Protein AF-0000000065899039 (afdb_homodimer)

Organism: Nitratidesulfovibrio vulgaris (strain DSM 19637 / Miyazaki F) (NCBI:txid883)

Radius of gyration: 17.2 Å; Cα contacts (8 Å, |Δi|>4): 616; chains: 2; bounding box: 34×53×40 Å

pLDDT: mean 97.44, std 2.8, range [81.19, 98.94]

InterPro domains:
  IPR011576 Pyridoxamine 5'-phosphate oxidase, N-terminal [PF01243] (7-108)
  IPR012349 FMN-binding split barrel [G3DSA:2.30.110.10] (1-122)

Structure (mmCIF, N/CA/C/O backbone):
data_AF-0000000065899039-model_v1
#
loop_
_entity.id
_entity.type
_entity.pdbx_description
1 polymer 'FMN-binding protein'
#
loop_
_atom_site.group_PDB
_atom_site.id
_atom_site.type_symbol
_atom_site.label_atom_id
_atom_site.label_alt_id
_atom_site.label_comp_id
_atom_site.label_asym_id
_atom_site.label_entity_id
_atom_site.label_seq_id
_atom_site.pdbx_PDB_ins_code
_atom_site.Cartn_x
_atom_site.Cartn_y
_atom_site.Cartn_z
_atom_site.occupancy
_atom_site.B_iso_or_equiv
_atom_site.auth_seq_id
_atom_site.auth_comp_id
_atom_site.auth_asym_id
_atom_site.auth_atom_id
_atom_site.pdbx_PDB_model_num
ATOM 1 N N . MET A 1 1 ? 0.481 -8.109 -20.672 1 88.38 1 MET A N 1
ATOM 2 C CA . MET A 1 1 ? 1.851 -8.312 -20.203 1 88.38 1 MET A CA 1
ATOM 3 C C . MET A 1 1 ? 2.316 -7.141 -19.344 1 88.38 1 MET A C 1
ATOM 5 O O . MET A 1 1 ? 2.031 -5.984 -19.672 1 88.38 1 MET A O 1
ATOM 9 N N . LEU A 1 2 ? 2.949 -7.414 -18.156 1 97.19 2 LEU A N 1
ATOM 10 C CA . LEU A 1 2 ? 3.459 -6.371 -17.281 1 97.19 2 LEU A CA 1
ATOM 11 C C . LEU A 1 2 ? 4.648 -5.656 -17.906 1 97.19 2 LEU A C 1
ATOM 13 O O . LEU A 1 2 ? 5.496 -6.289 -18.547 1 97.19 2 LEU A O 1
ATOM 17 N N . PRO A 1 3 ? 4.707 -4.352 -17.812 1 96 3 PRO A N 1
ATOM 18 C CA . PRO A 1 3 ? 5.762 -3.582 -18.484 1 96 3 PRO A CA 1
ATOM 19 C C . PRO A 1 3 ? 7.137 -3.803 -17.859 1 96 3 PRO A C 1
ATOM 21 O O . PRO A 1 3 ? 7.234 -4.23 -16.703 1 96 3 PRO A O 1
ATOM 24 N N . GLY A 1 4 ? 8.148 -3.523 -18.672 1 96.56 4 GLY A N 1
ATOM 25 C CA . GLY A 1 4 ? 9.516 -3.658 -18.203 1 96.56 4 GLY A CA 1
ATOM 26 C C . GLY A 1 4 ? 9.797 -2.873 -16.938 1 96.56 4 GLY A C 1
ATOM 27 O O . GLY A 1 4 ? 10.539 -3.336 -16.062 1 96.56 4 GLY A O 1
ATOM 28 N N . THR A 1 5 ? 9.25 -1.665 -16.875 1 97.19 5 THR A N 1
ATOM 29 C CA . THR A 1 5 ? 9.453 -0.807 -15.703 1 97.19 5 THR A CA 1
ATOM 30 C C . THR A 1 5 ? 8.938 -1.478 -14.438 1 97.19 5 THR A C 1
ATOM 32 O O . THR A 1 5 ? 9.508 -1.306 -13.359 1 97.19 5 THR A O 1
ATOM 35 N N . PHE A 1 6 ? 7.871 -2.295 -14.625 1 98.19 6 PHE A N 1
ATOM 36 C CA . PHE A 1 6 ? 7.355 -3.059 -13.5 1 98.19 6 PHE A CA 1
ATOM 37 C C . PHE A 1 6 ? 8.422 -4.004 -12.953 1 98.19 6 PHE A C 1
ATOM 39 O O . PHE A 1 6 ? 8.648 -4.055 -11.742 1 98.19 6 PHE A O 1
ATOM 46 N N . PHE A 1 7 ? 9.055 -4.656 -13.773 1 98.06 7 PHE A N 1
ATOM 47 C CA . PHE A 1 7 ? 10.078 -5.621 -13.375 1 98.06 7 PHE A CA 1
ATOM 48 C C . PHE A 1 7 ? 11.297 -4.91 -12.805 1 98.06 7 PHE A C 1
ATOM 50 O O . PHE A 1 7 ? 11.953 -5.43 -11.898 1 98.06 7 PHE A O 1
ATOM 57 N N . GLU A 1 8 ? 11.594 -3.721 -13.305 1 98 8 GLU A N 1
ATOM 58 C CA . GLU A 1 8 ? 12.664 -2.924 -12.719 1 98 8 GLU A CA 1
ATOM 59 C C . GLU A 1 8 ? 12.352 -2.572 -11.266 1 98 8 GLU A C 1
ATOM 61 O O . GLU A 1 8 ? 13.242 -2.586 -10.414 1 98 8 GLU A O 1
ATOM 66 N N . VAL A 1 9 ? 11.086 -2.268 -11.023 1 98.31 9 VAL A N 1
ATOM 67 C CA . VAL A 1 9 ? 10.648 -1.963 -9.664 1 98.31 9 VAL A CA 1
ATOM 68 C C . VAL A 1 9 ? 10.859 -3.184 -8.766 1 98.31 9 VAL A C 1
ATOM 70 O O . VAL A 1 9 ? 11.359 -3.061 -7.648 1 98.31 9 VAL A O 1
ATOM 73 N N . LEU A 1 10 ? 10.609 -4.387 -9.258 1 98.06 10 LEU A N 1
ATOM 74 C CA . LEU A 1 10 ? 10.688 -5.617 -8.484 1 98.06 10 LEU A CA 1
ATOM 75 C C . LEU A 1 10 ? 12.125 -5.914 -8.078 1 98.06 10 LEU A C 1
ATOM 77 O O . LEU A 1 10 ? 12.367 -6.621 -7.094 1 98.06 10 LEU A O 1
ATOM 81 N N . LYS A 1 11 ? 13.047 -5.359 -8.766 1 97.88 11 LYS A N 1
ATOM 82 C CA . LYS A 1 11 ? 14.453 -5.613 -8.477 1 97.88 11 LYS A CA 1
ATOM 83 C C . LYS A 1 11 ? 14.914 -4.828 -7.254 1 97.88 11 LYS A C 1
ATOM 85 O O . LYS A 1 11 ? 16.016 -5.047 -6.746 1 97.88 11 LYS A O 1
ATOM 90 N N . ASN A 1 12 ? 14.117 -3.928 -6.82 1 98.12 12 ASN A N 1
ATOM 91 C CA . ASN A 1 12 ? 14.391 -3.109 -5.645 1 98.12 12 ASN A CA 1
ATOM 92 C C . ASN A 1 12 ? 13.406 -3.4 -4.516 1 98.12 12 ASN A C 1
ATOM 94 O O . ASN A 1 12 ? 12.188 -3.324 -4.711 1 98.12 12 ASN A O 1
ATOM 98 N N . GLU A 1 13 ? 13.977 -3.658 -3.35 1 97.62 13 GLU A N 1
ATOM 99 C CA . GLU A 1 13 ? 13.094 -4.004 -2.24 1 97.62 13 GLU A CA 1
ATOM 100 C C . GLU A 1 13 ? 12.172 -2.842 -1.883 1 97.62 13 GLU A C 1
ATOM 102 O O . GLU A 1 13 ? 12.57 -1.678 -1.968 1 97.62 13 GLU A O 1
ATOM 107 N N . GLY A 1 14 ? 10.945 -3.15 -1.539 1 97.38 14 GLY A N 1
ATOM 108 C CA . GLY A 1 14 ? 9.922 -2.182 -1.179 1 97.38 14 GLY A CA 1
ATOM 109 C C . GLY A 1 14 ? 8.656 -2.82 -0.639 1 97.38 14 GLY A C 1
ATOM 110 O O . GLY A 1 14 ? 8.531 -4.047 -0.631 1 97.38 14 GLY A O 1
ATOM 111 N N . VAL A 1 15 ? 7.805 -1.979 -0.209 1 98.44 15 VAL A N 1
ATOM 112 C CA . VAL A 1 15 ? 6.535 -2.434 0.355 1 98.44 15 VAL A CA 1
ATOM 113 C C . VAL A 1 15 ? 5.508 -2.602 -0.758 1 98.44 15 VAL A C 1
ATOM 115 O O . VAL A 1 15 ? 5.406 -1.759 -1.653 1 98.44 15 VAL A O 1
ATOM 118 N N . VAL A 1 16 ? 4.797 -3.705 -0.75 1 98.81 16 VAL A N 1
ATOM 119 C CA . VAL A 1 16 ? 3.633 -3.963 -1.59 1 98.81 16 VAL A CA 1
ATOM 120 C C . VAL A 1 16 ? 2.359 -3.865 -0.751 1 98.81 16 VAL A C 1
ATOM 122 O O . VAL A 1 16 ? 2.297 -4.402 0.357 1 98.81 16 VAL A O 1
ATOM 125 N N . ALA A 1 17 ? 1.393 -3.146 -1.205 1 98.88 17 ALA A N 1
ATOM 126 C CA . ALA A 1 17 ? 0.092 -3.094 -0.543 1 98.88 17 ALA A CA 1
ATOM 127 C C . ALA A 1 17 ? -0.976 -3.797 -1.377 1 98.88 17 ALA A C 1
ATOM 129 O O . ALA A 1 17 ? -1.023 -3.637 -2.6 1 98.88 17 ALA A O 1
ATOM 130 N N . ILE A 1 18 ? -1.816 -4.574 -0.756 1 98.94 18 ILE A N 1
ATOM 131 C CA . ILE A 1 18 ? -2.914 -5.301 -1.389 1 98.94 18 ILE A CA 1
ATOM 132 C C . ILE A 1 18 ? -4.234 -4.93 -0.715 1 98.94 18 ILE A C 1
ATOM 134 O O . ILE A 1 18 ? -4.379 -5.078 0.501 1 98.94 18 ILE A O 1
ATOM 138 N N . ALA A 1 19 ? -5.152 -4.441 -1.488 1 98.94 19 ALA A N 1
ATOM 139 C CA . ALA A 1 19 ? -6.445 -4.023 -0.959 1 98.94 19 ALA A CA 1
ATOM 140 C C . ALA A 1 19 ? -7.566 -4.922 -1.476 1 98.94 19 ALA A C 1
ATOM 142 O O . ALA A 1 19 ? -7.633 -5.219 -2.672 1 98.94 19 ALA A O 1
ATOM 143 N N . THR A 1 20 ? -8.383 -5.359 -0.602 1 98.88 20 THR A N 1
ATOM 144 C CA . THR A 1 20 ? -9.602 -6.102 -0.909 1 98.88 20 THR A CA 1
ATOM 145 C C . THR A 1 20 ? -10.812 -5.43 -0.272 1 98.88 20 THR A C 1
ATOM 147 O O . THR A 1 20 ? -10.672 -4.555 0.583 1 98.88 20 THR A O 1
ATOM 150 N N . GLN A 1 21 ? -11.969 -5.816 -0.788 1 98.69 21 GLN A N 1
ATOM 151 C CA . GLN A 1 21 ? -13.211 -5.281 -0.229 1 98.69 21 GLN A CA 1
ATOM 152 C C . GLN A 1 21 ? -13.727 -6.164 0.903 1 98.69 21 GLN A C 1
ATOM 154 O O . GLN A 1 21 ? -14.047 -7.336 0.689 1 98.69 21 GLN A O 1
ATOM 159 N N . GLY A 1 22 ? -13.719 -5.613 2.131 1 97.06 22 GLY A N 1
ATOM 160 C CA . GLY A 1 22 ? -14.352 -6.301 3.246 1 97.06 22 GLY A CA 1
ATOM 161 C C . GLY A 1 22 ? -15.82 -5.961 3.408 1 97.06 22 GLY A C 1
ATOM 162 O O . GLY A 1 22 ? -16.359 -5.133 2.666 1 97.06 22 GLY A O 1
ATOM 163 N N . GLU A 1 23 ? -16.438 -6.543 4.383 1 95.12 23 GLU A N 1
ATOM 164 C CA . GLU A 1 23 ? -17.844 -6.301 4.668 1 95.12 23 GLU A CA 1
ATOM 165 C C . GLU A 1 23 ? -18.078 -4.848 5.074 1 95.12 23 GLU A C 1
ATOM 167 O O . GLU A 1 23 ? -19.109 -4.262 4.719 1 95.12 23 GLU A O 1
ATOM 172 N N . ASP A 1 24 ? -17.156 -4.285 5.777 1 93.88 24 ASP A N 1
ATOM 173 C CA . ASP A 1 24 ? -17.328 -2.951 6.34 1 93.88 24 ASP A CA 1
ATOM 174 C C . ASP A 1 24 ? -16.422 -1.935 5.648 1 93.88 24 ASP A C 1
ATOM 176 O O . ASP A 1 24 ? -16.188 -0.847 6.18 1 93.88 24 ASP A O 1
ATOM 180 N N . GLY A 1 25 ? -15.852 -2.297 4.508 1 97.12 25 GLY A N 1
ATOM 181 C CA . GLY A 1 25 ? -14.961 -1.396 3.801 1 97.12 25 GLY A CA 1
ATOM 182 C C . GLY A 1 25 ? -13.664 -2.062 3.359 1 97.12 25 GLY A C 1
ATOM 183 O O . GLY A 1 25 ? -13.547 -3.289 3.408 1 97.12 25 GLY A O 1
ATOM 184 N N . PRO A 1 26 ? -12.773 -1.261 2.926 1 98.69 26 PRO A N 1
ATOM 185 C CA . PRO A 1 26 ? -11.523 -1.819 2.41 1 98.69 26 PRO A CA 1
ATOM 186 C C . PRO A 1 26 ? -10.711 -2.533 3.486 1 98.69 26 PRO A C 1
ATOM 188 O O . PRO A 1 26 ? -10.789 -2.178 4.664 1 98.69 26 PRO A O 1
ATOM 191 N N . HIS A 1 27 ? -10.039 -3.564 3.143 1 98.69 27 HIS A N 1
ATOM 192 C CA . HIS A 1 27 ? -9.008 -4.254 3.916 1 98.69 27 HIS A CA 1
ATOM 193 C C . HIS A 1 27 ? -7.648 -4.148 3.24 1 98.69 27 HIS A C 1
ATOM 195 O O . HIS A 1 27 ? -7.539 -4.305 2.021 1 98.69 27 HIS A O 1
ATOM 201 N N . LEU A 1 28 ? -6.617 -3.82 3.98 1 98.69 28 LEU A N 1
ATOM 202 C CA . LEU A 1 28 ? -5.297 -3.537 3.43 1 98.69 28 LEU A CA 1
ATOM 203 C C . LEU A 1 28 ? -4.227 -4.367 4.133 1 98.69 28 LEU A C 1
ATOM 205 O O . LEU A 1 28 ? -4.16 -4.391 5.363 1 98.69 28 LEU A O 1
ATOM 209 N N . VAL A 1 29 ? -3.393 -5.109 3.381 1 98.5 29 VAL A N 1
ATOM 210 C CA . VAL A 1 29 ? -2.264 -5.871 3.904 1 98.5 29 VAL A CA 1
ATOM 211 C C . VAL A 1 29 ? -1.011 -5.566 3.086 1 98.5 29 VAL A C 1
ATOM 213 O O . VAL A 1 29 ? -1.095 -4.965 2.012 1 98.5 29 VAL A O 1
ATOM 216 N N . ASN A 1 30 ? 0.116 -5.996 3.65 1 98.38 30 ASN A N 1
ATOM 217 C CA . ASN A 1 30 ? 1.373 -5.727 2.961 1 98.38 30 ASN A CA 1
ATOM 218 C C . ASN A 1 30 ? 2.182 -7.004 2.748 1 98.38 30 ASN A C 1
ATOM 220 O O . ASN A 1 30 ? 1.913 -8.031 3.383 1 98.38 30 ASN A O 1
ATOM 224 N N . THR A 1 31 ? 2.975 -6.945 1.84 1 98 31 THR A N 1
ATOM 225 C CA . THR A 1 31 ? 4.074 -7.875 1.607 1 98 31 THR A CA 1
ATOM 226 C C . THR A 1 31 ? 5.273 -7.152 0.999 1 98 31 THR A C 1
ATOM 228 O O . THR A 1 31 ? 5.445 -5.949 1.196 1 98 31 THR A O 1
ATOM 231 N N . TRP A 1 32 ? 6.184 -7.84 0.41 1 97.88 32 TRP A N 1
ATOM 232 C CA . TRP A 1 32 ? 7.426 -7.258 -0.085 1 97.88 32 TRP A CA 1
ATOM 233 C C . TRP A 1 32 ? 7.582 -7.496 -1.583 1 97.88 32 TRP A C 1
ATOM 235 O O . TRP A 1 32 ? 7.207 -8.555 -2.09 1 97.88 32 TRP A O 1
ATOM 245 N N . ASN A 1 33 ? 8.281 -6.539 -2.221 1 98.62 33 ASN A N 1
ATOM 246 C CA . ASN A 1 33 ? 8.602 -6.707 -3.633 1 98.62 33 ASN A CA 1
ATOM 247 C C . ASN A 1 33 ? 9.312 -8.031 -3.891 1 98.62 33 ASN A C 1
ATOM 249 O O . ASN A 1 33 ? 8.984 -8.75 -4.84 1 98.62 33 ASN A O 1
ATOM 253 N N . SER A 1 34 ? 10.25 -8.375 -3.014 1 97.56 34 SER A N 1
ATOM 254 C CA . SER A 1 34 ? 11.109 -9.531 -3.232 1 97.56 34 SER A CA 1
ATOM 255 C C . SER A 1 34 ? 10.344 -10.836 -3.068 1 97.56 34 SER A C 1
ATOM 257 O O . SER A 1 34 ? 10.836 -11.906 -3.436 1 97.56 34 SER A O 1
ATOM 259 N N . TYR A 1 35 ? 9.133 -10.766 -2.506 1 98.31 35 TYR A N 1
ATOM 260 C CA . TYR A 1 35 ? 8.344 -11.977 -2.32 1 98.31 35 TYR A CA 1
ATOM 261 C C . TYR A 1 35 ? 7.527 -12.289 -3.568 1 98.31 35 TYR A C 1
ATOM 263 O O . TYR A 1 35 ? 7.02 -13.406 -3.723 1 98.31 35 TYR A O 1
ATOM 271 N N . LEU A 1 36 ? 7.375 -11.336 -4.473 1 98.69 36 LEU A N 1
ATOM 272 C CA . LEU A 1 36 ? 6.504 -11.516 -5.625 1 98.69 36 LEU A CA 1
ATOM 273 C C . LEU A 1 36 ? 7.18 -12.383 -6.684 1 98.69 36 LEU A C 1
ATOM 275 O O . LEU A 1 36 ? 8.375 -12.227 -6.949 1 98.69 36 LEU A O 1
ATOM 279 N N . LYS A 1 37 ? 6.371 -13.25 -7.266 1 98.44 37 LYS A N 1
ATOM 280 C CA . LYS A 1 37 ? 6.758 -14.008 -8.453 1 98.44 37 LYS A CA 1
ATOM 281 C C . LYS A 1 37 ? 5.75 -13.805 -9.586 1 98.44 37 LYS A C 1
ATOM 283 O O . LYS A 1 37 ? 4.543 -13.922 -9.367 1 98.44 37 LYS A O 1
ATOM 288 N N . VAL A 1 38 ? 6.281 -13.484 -10.758 1 98.38 38 VAL A N 1
ATOM 289 C CA . VAL A 1 38 ? 5.395 -13.328 -11.898 1 98.38 38 VAL A CA 1
ATOM 290 C C . VAL A 1 38 ? 5.426 -14.586 -12.758 1 98.38 38 VAL A C 1
ATOM 292 O O . VAL A 1 38 ? 6.5 -15.055 -13.156 1 98.38 38 VAL A O 1
ATOM 295 N N . LEU A 1 39 ? 4.203 -15.102 -12.969 1 97.5 39 LEU A N 1
ATOM 296 C CA . LEU A 1 39 ? 4.043 -16.281 -13.812 1 97.5 39 LEU A CA 1
ATOM 297 C C . LEU A 1 39 ? 3.314 -15.93 -15.109 1 97.5 39 LEU A C 1
ATOM 299 O O . LEU A 1 39 ? 2.367 -15.141 -15.094 1 97.5 39 LEU A O 1
ATOM 303 N N . ASP A 1 40 ? 3.723 -16.453 -16.25 1 94.25 40 ASP A N 1
ATOM 304 C CA . ASP A 1 40 ? 3.051 -16.391 -17.547 1 94.25 40 ASP A CA 1
ATOM 305 C C . ASP A 1 40 ? 2.875 -14.938 -18 1 94.25 40 ASP A C 1
ATOM 307 O O . ASP A 1 40 ? 1.943 -14.625 -18.734 1 94.25 40 ASP A O 1
ATOM 311 N N . GLY A 1 41 ? 3.496 -14.031 -17.375 1 92.31 41 GLY A N 1
ATOM 312 C CA . GLY A 1 41 ? 3.537 -12.648 -17.828 1 92.31 41 GLY A CA 1
ATOM 313 C C . GLY A 1 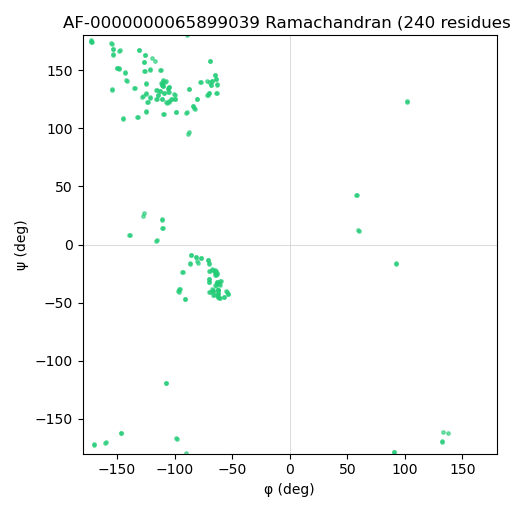41 ? 2.428 -11.797 -17.234 1 92.31 41 GLY A C 1
ATOM 314 O O . GLY A 1 41 ? 2.496 -10.562 -17.266 1 92.31 41 GLY A O 1
ATOM 315 N N . ASN A 1 42 ? 1.34 -12.492 -16.641 1 95.69 42 ASN A N 1
ATOM 316 C CA . ASN A 1 42 ? 0.248 -11.648 -16.156 1 95.69 42 ASN A CA 1
ATOM 317 C C . ASN A 1 42 ? -0.292 -12.141 -14.82 1 95.69 42 ASN A C 1
ATOM 319 O O . ASN A 1 42 ? -1.346 -11.695 -14.367 1 95.69 42 ASN A O 1
ATOM 323 N N . ARG A 1 43 ? 0.34 -13.102 -14.203 1 98.62 43 ARG A N 1
ATOM 324 C CA . ARG A 1 43 ? -0.075 -13.562 -12.875 1 98.62 43 ARG A CA 1
ATOM 325 C C . ARG A 1 43 ? 1.001 -13.273 -11.836 1 98.62 43 ARG A C 1
ATOM 327 O O . ARG A 1 43 ? 2.164 -13.641 -12.023 1 98.62 43 ARG A O 1
ATOM 334 N N . ILE A 1 44 ? 0.604 -12.594 -10.82 1 98.94 44 ILE A N 1
ATOM 335 C CA . ILE A 1 44 ? 1.51 -12.312 -9.711 1 98.94 44 ILE A CA 1
ATOM 336 C C . ILE A 1 44 ? 1.192 -13.234 -8.539 1 98.94 44 ILE A C 1
ATOM 338 O O . ILE A 1 44 ? 0.047 -13.305 -8.086 1 98.94 44 ILE A O 1
ATOM 342 N N . VAL A 1 45 ? 2.182 -13.945 -8.07 1 98.94 45 VAL A N 1
ATOM 343 C CA . VAL A 1 45 ? 2.012 -14.906 -6.98 1 98.94 45 VAL A CA 1
ATOM 344 C C . VAL A 1 45 ? 2.684 -14.383 -5.715 1 98.94 45 VAL A C 1
ATOM 346 O O . VAL A 1 45 ? 3.83 -13.93 -5.758 1 98.94 45 VAL A O 1
ATOM 349 N N . VAL A 1 46 ? 1.991 -14.398 -4.609 1 98.88 46 VAL A N 1
ATOM 350 C CA . VAL A 1 46 ? 2.443 -13.906 -3.312 1 98.88 46 VAL A CA 1
ATOM 351 C C . VAL A 1 46 ? 2.395 -15.031 -2.287 1 98.88 46 VAL A C 1
ATOM 353 O O . VAL A 1 46 ? 1.356 -15.672 -2.105 1 98.88 46 VAL A O 1
ATOM 356 N N . PRO A 1 47 ? 3.512 -15.305 -1.575 1 98.88 47 PRO A N 1
ATOM 357 C CA . PRO A 1 47 ? 3.414 -16.266 -0.48 1 98.88 47 PRO A CA 1
ATOM 358 C C . PRO A 1 47 ? 2.561 -15.766 0.68 1 98.88 47 PRO A C 1
ATOM 360 O O . PRO A 1 47 ? 2.604 -14.578 1.012 1 98.88 47 PRO A O 1
ATOM 363 N N . VAL A 1 48 ? 1.783 -16.719 1.219 1 98.5 48 VAL A N 1
ATOM 364 C CA . VAL A 1 48 ? 0.821 -16.328 2.244 1 98.5 48 VAL A CA 1
ATOM 365 C C . VAL A 1 48 ? 1.049 -17.156 3.506 1 98.5 48 VAL A C 1
ATOM 367 O O . VAL A 1 48 ? 0.931 -18.391 3.479 1 98.5 48 VAL A O 1
ATOM 370 N N . GLY A 1 49 ? 1.462 -16.562 4.613 1 96.5 49 GLY A N 1
ATOM 371 C CA . GLY A 1 49 ? 1.443 -17.172 5.93 1 96.5 49 GLY A CA 1
ATOM 372 C C . GLY A 1 49 ? 0.16 -16.906 6.695 1 96.5 49 GLY A C 1
ATOM 373 O O . GLY A 1 49 ? -0.454 -17.828 7.227 1 96.5 49 GLY A O 1
ATOM 374 N N . GLY A 1 50 ? -0.34 -15.766 6.777 1 96.19 50 GLY A N 1
ATOM 375 C CA . GLY A 1 50 ? -1.568 -15.273 7.379 1 96.19 50 GLY A CA 1
ATOM 376 C C . GLY A 1 50 ? -2.619 -14.883 6.355 1 96.19 50 GLY A C 1
ATOM 377 O O . GLY A 1 50 ? -2.994 -15.695 5.508 1 96.19 50 GLY A O 1
ATOM 378 N N . MET A 1 51 ? -3.104 -13.609 6.254 1 98.25 51 MET A N 1
ATOM 379 C CA . MET A 1 51 ? -4.031 -13.008 5.297 1 98.25 51 MET A CA 1
ATOM 380 C C . MET A 1 51 ? -5.363 -13.75 5.297 1 98.25 51 MET A C 1
ATOM 382 O O . MET A 1 51 ? -5.918 -14.031 4.234 1 98.25 51 MET A O 1
ATOM 386 N N . HIS A 1 52 ? -5.84 -14.078 6.473 1 98.44 52 HIS A N 1
ATOM 387 C CA . HIS A 1 52 ? -7.102 -14.805 6.586 1 98.44 52 HIS A CA 1
ATOM 388 C C . HIS A 1 52 ? -8.281 -13.914 6.207 1 98.44 52 HIS A C 1
ATOM 390 O O . HIS A 1 52 ? -9.211 -14.359 5.535 1 98.44 52 HIS A O 1
ATOM 396 N N . LYS A 1 53 ? -8.266 -12.664 6.633 1 98.38 53 LYS A N 1
ATOM 397 C CA . LYS A 1 53 ? -9.328 -11.734 6.254 1 98.38 53 LYS A CA 1
ATOM 398 C C . LYS A 1 53 ? -9.297 -11.445 4.754 1 98.38 53 LYS A C 1
ATOM 400 O O . LYS A 1 53 ? -10.344 -11.352 4.113 1 98.38 53 LYS A O 1
ATOM 405 N N . THR A 1 54 ? -8.086 -11.305 4.199 1 98.75 54 THR A N 1
ATOM 406 C CA . THR A 1 54 ? -7.949 -11.148 2.756 1 98.75 54 THR A CA 1
ATOM 407 C C . THR A 1 54 ? -8.578 -12.328 2.021 1 98.75 54 THR A C 1
ATOM 409 O O . THR A 1 54 ? -9.312 -12.141 1.053 1 98.75 54 THR A O 1
ATOM 412 N N . GLU A 1 55 ? -8.289 -13.484 2.518 1 98.81 55 GLU A N 1
ATOM 413 C CA . GLU A 1 55 ? -8.805 -14.703 1.904 1 98.81 55 GLU A CA 1
ATOM 414 C C . GLU A 1 55 ? -10.328 -14.758 1.974 1 98.81 55 GLU A C 1
ATOM 416 O O . GLU A 1 55 ? -10.984 -15.094 0.988 1 98.81 55 GLU A O 1
ATOM 421 N N . ALA A 1 56 ? -10.906 -14.406 3.096 1 98.62 56 ALA A N 1
ATOM 422 C CA . ALA A 1 56 ? -12.352 -14.359 3.25 1 98.62 56 ALA A CA 1
ATOM 423 C C . ALA A 1 56 ? -12.977 -13.336 2.305 1 98.62 56 ALA A C 1
ATOM 425 O O . ALA A 1 56 ? -14.023 -13.578 1.712 1 98.62 56 ALA A O 1
ATOM 426 N N . ASN A 1 57 ? -12.344 -12.172 2.17 1 98.81 57 ASN A N 1
ATOM 427 C CA . ASN A 1 57 ? -12.836 -11.133 1.275 1 98.81 57 ASN A CA 1
ATOM 428 C C . ASN A 1 57 ? -12.844 -11.602 -0.178 1 98.81 57 ASN A C 1
ATOM 430 O O . ASN A 1 57 ? -13.812 -11.367 -0.906 1 98.81 57 ASN A O 1
ATOM 434 N N . VAL A 1 58 ? -11.711 -12.25 -0.567 1 98.75 58 VAL A N 1
ATOM 435 C CA . VAL A 1 58 ? -11.531 -12.703 -1.94 1 98.75 58 VAL A CA 1
ATOM 436 C C . VAL A 1 58 ? -12.586 -13.75 -2.279 1 98.75 58 VAL A C 1
ATOM 438 O O . VAL A 1 58 ? -13.078 -13.805 -3.41 1 98.75 58 VAL A O 1
ATOM 441 N N . ALA A 1 59 ? -12.984 -14.547 -1.293 1 98.38 59 ALA A N 1
ATOM 442 C CA . ALA A 1 59 ? -14.023 -15.555 -1.506 1 98.38 59 ALA A CA 1
ATOM 443 C C . ALA A 1 59 ? -15.359 -14.898 -1.858 1 98.38 59 ALA A C 1
ATOM 445 O O . ALA A 1 59 ? -16.156 -15.477 -2.594 1 98.38 59 ALA A O 1
ATOM 446 N N . ARG A 1 60 ? -15.555 -13.695 -1.425 1 98.06 60 ARG A N 1
ATOM 447 C CA . ARG A 1 60 ? -16.812 -12.984 -1.664 1 98.06 60 ARG A CA 1
ATOM 448 C C . ARG A 1 60 ? -16.688 -12.078 -2.887 1 98.06 60 ARG A C 1
ATOM 450 O O . ARG A 1 60 ? -17.656 -11.906 -3.633 1 98.06 60 ARG A O 1
ATOM 457 N N . ASP A 1 61 ? -15.594 -11.461 -3.082 1 98.25 61 ASP A N 1
ATOM 458 C CA . ASP A 1 61 ? -15.266 -10.5 -4.137 1 98.25 61 ASP A CA 1
ATOM 459 C C . ASP A 1 61 ? -13.805 -10.641 -4.566 1 98.25 61 ASP A C 1
ATOM 461 O O . ASP A 1 61 ? -12.898 -10.211 -3.848 1 98.25 61 ASP A O 1
ATOM 465 N N . GLU A 1 62 ? -13.547 -11.148 -5.703 1 98.75 62 GLU A N 1
ATOM 466 C CA . GLU A 1 62 ? -12.195 -11.516 -6.109 1 98.75 62 GLU A CA 1
ATOM 467 C C . GLU A 1 62 ? -11.414 -10.297 -6.602 1 98.75 62 GLU A C 1
ATOM 469 O O . GLU A 1 62 ? -10.219 -10.398 -6.902 1 98.75 62 GLU A O 1
ATOM 474 N N . ARG A 1 63 ? -12.094 -9.18 -6.801 1 98.75 63 ARG A N 1
ATOM 475 C CA . ARG A 1 63 ? -11.398 -7.98 -7.254 1 98.75 63 ARG A CA 1
ATOM 476 C C . ARG A 1 63 ? -10.375 -7.516 -6.219 1 98.75 63 ARG A C 1
ATOM 478 O O . ARG A 1 63 ? -10.656 -7.512 -5.02 1 98.75 63 ARG A O 1
ATOM 485 N N . VAL A 1 64 ? -9.227 -7.141 -6.691 1 98.88 64 VAL A N 1
ATOM 486 C CA . VAL A 1 64 ? -8.156 -6.719 -5.797 1 98.88 64 VAL A CA 1
ATOM 487 C C . VAL A 1 64 ? -7.383 -5.562 -6.426 1 98.88 64 VAL A C 1
ATOM 489 O O . VAL A 1 64 ? -7.332 -5.434 -7.648 1 98.88 64 VAL A O 1
ATOM 492 N N . LEU A 1 65 ? -6.879 -4.684 -5.598 1 98.94 65 LEU A N 1
ATOM 493 C CA . LEU A 1 65 ? -5.887 -3.684 -5.977 1 98.94 65 LEU A CA 1
ATOM 494 C C . LEU A 1 65 ? -4.535 -3.992 -5.34 1 98.94 65 LEU A C 1
ATOM 496 O O . LEU A 1 65 ? -4.477 -4.449 -4.195 1 98.94 65 LEU A O 1
ATOM 500 N N . MET A 1 66 ? -3.502 -3.801 -6.008 1 98.94 66 MET A N 1
ATOM 501 C CA . MET A 1 66 ? -2.141 -3.916 -5.488 1 98.94 66 MET A CA 1
ATOM 502 C C . MET A 1 66 ? -1.285 -2.738 -5.941 1 98.94 66 MET A C 1
ATOM 504 O O . MET A 1 66 ? -1.36 -2.318 -7.098 1 98.94 66 MET A O 1
ATOM 508 N N . THR A 1 67 ? -0.529 -2.17 -5.043 1 98.88 67 THR A N 1
ATOM 509 C CA . THR A 1 67 ? 0.433 -1.15 -5.445 1 98.88 67 THR A CA 1
ATOM 510 C C . THR A 1 67 ? 1.833 -1.502 -4.949 1 98.88 67 THR A C 1
ATOM 512 O O . THR A 1 67 ? 1.982 -2.182 -3.93 1 98.88 67 THR A O 1
ATOM 515 N N . LEU A 1 68 ? 2.773 -1.114 -5.637 1 98.81 68 LEU A N 1
ATOM 516 C CA . LEU A 1 68 ? 4.195 -1.231 -5.332 1 98.81 68 LEU A CA 1
ATOM 517 C C . LEU A 1 68 ? 4.992 -0.13 -6.023 1 98.81 68 LEU A C 1
ATOM 519 O O . LEU A 1 68 ? 4.508 0.491 -6.973 1 98.81 68 LEU A O 1
ATOM 523 N N . GLY A 1 69 ? 6.207 0.07 -5.562 1 98.25 69 GLY A N 1
ATOM 524 C CA . GLY A 1 69 ? 7.051 1.095 -6.156 1 98.25 69 GLY A CA 1
ATOM 525 C C . GLY A 1 69 ? 8.477 1.072 -5.633 1 98.25 69 GLY A C 1
ATOM 526 O O . GLY A 1 69 ? 8.82 0.23 -4.805 1 98.25 69 GLY A O 1
ATOM 527 N N . SER A 1 70 ? 9.234 1.914 -6.219 1 98 70 SER A N 1
ATOM 528 C CA . SER A 1 70 ? 10.617 2.117 -5.801 1 98 70 SER A CA 1
ATOM 529 C C . SER A 1 70 ? 11.109 3.51 -6.176 1 98 70 SER A C 1
ATOM 531 O O . SER A 1 70 ? 10.945 3.947 -7.312 1 98 70 SER A O 1
ATOM 533 N N . ARG A 1 71 ? 11.734 4.137 -5.23 1 96.56 71 ARG A N 1
ATOM 534 C CA . ARG A 1 71 ? 12.352 5.438 -5.473 1 96.56 71 ARG A CA 1
ATOM 535 C C . ARG A 1 71 ? 13.578 5.301 -6.367 1 96.56 71 ARG A C 1
ATOM 537 O O . ARG A 1 71 ? 14.07 6.289 -6.914 1 96.56 71 ARG A O 1
ATOM 544 N N . LYS A 1 72 ? 14.086 4.117 -6.508 1 97 72 LYS A N 1
ATOM 545 C CA . LYS A 1 72 ? 15.336 3.869 -7.219 1 97 72 LYS A CA 1
ATOM 546 C C . LYS A 1 72 ? 15.086 3.715 -8.719 1 97 72 LYS A C 1
ATOM 548 O O . LYS A 1 72 ? 16.031 3.623 -9.5 1 97 72 LYS A O 1
ATOM 553 N N . VAL A 1 73 ? 13.875 3.654 -9.055 1 97.69 73 VAL A N 1
ATOM 554 C CA . VAL A 1 73 ? 13.523 3.508 -10.469 1 97.69 73 VAL A CA 1
ATOM 555 C C . VAL A 1 73 ? 12.984 4.832 -11.008 1 97.69 73 VAL A C 1
ATOM 557 O O . VAL A 1 73 ? 12.141 5.473 -10.375 1 97.69 73 VAL A O 1
ATOM 560 N N . ALA A 1 74 ? 13.438 5.242 -12.148 1 94.75 74 ALA A N 1
ATOM 561 C CA . ALA A 1 74 ? 13.047 6.523 -12.734 1 94.75 74 ALA A CA 1
ATOM 562 C C . ALA A 1 74 ? 11.555 6.551 -13.047 1 94.75 74 ALA A C 1
ATOM 564 O O . ALA A 1 74 ? 11.008 5.598 -13.609 1 94.75 74 ALA A O 1
ATOM 565 N N . GLY A 1 75 ? 10.953 7.629 -12.578 1 92.19 75 GLY A N 1
ATOM 566 C CA . GLY A 1 75 ? 9.57 7.875 -12.93 1 92.19 75 GLY A CA 1
ATOM 567 C C . GLY A 1 75 ? 9.406 8.859 -14.07 1 92.19 75 GLY A C 1
ATOM 568 O O . GLY A 1 75 ? 10.359 9.133 -14.805 1 92.19 75 GLY A O 1
ATOM 569 N N . ARG A 1 76 ? 8.164 9.312 -14.227 1 85.31 76 ARG A N 1
ATOM 570 C CA . ARG A 1 76 ? 7.852 10.234 -15.312 1 85.31 76 ARG A CA 1
ATOM 571 C C . ARG A 1 76 ? 8.469 11.609 -15.055 1 85.31 76 ARG A C 1
ATOM 573 O O . ARG A 1 76 ? 8.859 12.297 -16 1 85.31 76 ARG A O 1
ATOM 580 N N . ASN A 1 77 ? 8.625 12 -13.82 1 84.12 77 ASN A N 1
ATOM 581 C CA . ASN A 1 77 ? 9.062 13.344 -13.469 1 84.12 77 ASN A CA 1
ATOM 582 C C . ASN A 1 77 ? 10.273 13.312 -12.539 1 84.12 77 ASN A C 1
ATOM 584 O O . ASN A 1 77 ? 10.461 14.227 -11.734 1 84.12 77 ASN A O 1
ATOM 588 N N . GLY A 1 78 ? 11.062 12.305 -12.578 1 88.81 78 GLY A N 1
ATOM 589 C CA . GLY A 1 78 ? 12.203 12.156 -11.688 1 88.81 78 GLY A CA 1
ATOM 590 C C . GLY A 1 78 ? 12.297 10.773 -11.07 1 88.81 78 GLY A C 1
ATOM 591 O O . GLY A 1 78 ? 11.656 9.836 -11.539 1 88.81 78 GLY A O 1
ATOM 592 N N . PRO A 1 79 ? 13.047 10.734 -10.008 1 93.88 79 PRO A N 1
ATOM 593 C CA . PRO A 1 79 ? 13.227 9.438 -9.359 1 93.88 79 PRO A CA 1
ATOM 594 C C . PRO A 1 79 ? 11.961 8.961 -8.641 1 93.88 79 PRO A C 1
ATOM 596 O O . PRO A 1 79 ? 11.242 9.766 -8.047 1 93.88 79 PRO A O 1
ATOM 599 N N . GLY A 1 80 ? 11.742 7.629 -8.781 1 96.88 80 GLY A N 1
ATOM 600 C CA . GLY A 1 80 ? 10.625 7 -8.086 1 96.88 80 GLY A CA 1
ATOM 601 C C . GLY A 1 80 ? 9.438 6.727 -8.984 1 96.88 80 GLY A C 1
ATOM 602 O O . GLY A 1 80 ? 8.961 7.625 -9.68 1 96.88 80 GLY A O 1
ATOM 603 N N . THR A 1 81 ? 9.023 5.574 -9.078 1 97.88 81 THR A N 1
ATOM 604 C CA . THR A 1 81 ? 7.828 5.172 -9.812 1 97.88 81 THR A CA 1
ATOM 605 C C . THR A 1 81 ? 7.164 3.969 -9.148 1 97.88 81 THR A C 1
ATOM 607 O O . THR A 1 81 ? 7.707 3.395 -8.203 1 97.88 81 THR A O 1
ATOM 610 N N . GLY A 1 82 ? 5.953 3.672 -9.539 1 97.88 82 GLY A N 1
ATOM 611 C CA . GLY A 1 82 ? 5.203 2.525 -9.047 1 97.88 82 GLY A CA 1
ATOM 612 C C . GLY A 1 82 ? 4.078 2.105 -9.969 1 97.88 82 GLY A C 1
ATOM 613 O O . GLY A 1 82 ? 3.996 2.572 -11.109 1 97.88 82 GLY A O 1
ATOM 614 N N . PHE A 1 83 ? 3.295 1.244 -9.484 1 98.62 83 PHE A N 1
ATOM 615 C CA . PHE A 1 83 ? 2.189 0.729 -10.281 1 98.62 83 PHE A CA 1
ATOM 616 C C . PHE A 1 83 ? 0.95 0.522 -9.422 1 98.62 83 PHE A C 1
ATOM 618 O O . PHE A 1 83 ? 1.055 0.109 -8.266 1 98.62 83 PHE A O 1
ATOM 625 N N . LEU A 1 84 ? -0.155 0.83 -9.992 1 98.81 84 LEU A N 1
ATOM 626 C CA . LEU A 1 84 ? -1.453 0.337 -9.547 1 98.81 84 LEU A CA 1
ATOM 627 C C . LEU A 1 84 ? -1.911 -0.842 -10.398 1 98.81 84 LEU A C 1
ATOM 629 O O . LEU A 1 84 ? -2.168 -0.688 -11.594 1 98.81 84 LEU A O 1
ATOM 633 N N . ILE A 1 85 ? -1.981 -1.967 -9.75 1 98.88 85 ILE A N 1
ATOM 634 C CA . ILE A 1 85 ? -2.447 -3.193 -10.383 1 98.88 85 ILE A CA 1
ATOM 635 C C . ILE A 1 85 ? -3.906 -3.447 -10.016 1 98.88 85 ILE A C 1
ATOM 637 O O . ILE A 1 85 ? -4.289 -3.318 -8.844 1 98.88 85 ILE A O 1
ATOM 641 N N . ARG A 1 86 ? -4.707 -3.68 -11 1 98.75 86 ARG A N 1
ATOM 642 C CA . ARG A 1 86 ? -6.047 -4.223 -10.797 1 98.75 86 ARG A CA 1
ATOM 643 C C . ARG A 1 86 ? -6.148 -5.648 -11.328 1 98.75 86 ARG A C 1
ATOM 645 O O . ARG A 1 86 ? -5.609 -5.961 -12.391 1 98.75 86 ARG A O 1
ATOM 652 N N . GLY A 1 87 ? -6.801 -6.445 -10.523 1 98.75 87 GLY A N 1
ATOM 653 C CA . GLY A 1 87 ? -6.934 -7.816 -10.992 1 98.75 87 GLY A CA 1
ATOM 654 C C . GLY A 1 87 ? -7.895 -8.641 -10.156 1 98.75 87 GLY A C 1
ATOM 655 O O . GLY A 1 87 ? -8.641 -8.094 -9.336 1 98.75 87 GLY A O 1
ATOM 656 N N . SER A 1 88 ? -7.922 -9.977 -10.477 1 98.81 88 SER A N 1
ATOM 657 C CA . SER A 1 88 ? -8.688 -10.953 -9.703 1 98.81 88 SER A CA 1
ATOM 658 C C . SER A 1 88 ? -7.766 -11.852 -8.875 1 98.81 88 SER A C 1
ATOM 660 O O . SER A 1 88 ? -6.703 -12.258 -9.352 1 98.81 88 SER A O 1
ATOM 662 N N . ALA A 1 89 ? -8.211 -12.133 -7.668 1 98.88 89 ALA A N 1
ATOM 663 C CA . ALA A 1 89 ? -7.371 -12.875 -6.738 1 98.88 89 ALA A CA 1
ATOM 664 C C . ALA A 1 89 ? -7.949 -14.266 -6.457 1 98.88 89 ALA A C 1
ATOM 666 O O . ALA A 1 89 ? -9.164 -14.445 -6.473 1 98.88 89 ALA A O 1
ATOM 667 N N . ALA A 1 90 ? -7.082 -15.156 -6.188 1 98.88 90 ALA A N 1
ATOM 668 C CA . ALA A 1 90 ? -7.41 -16.5 -5.723 1 98.88 90 ALA A CA 1
ATOM 669 C C . ALA A 1 90 ? -6.309 -17.062 -4.832 1 98.88 90 ALA A C 1
ATOM 671 O O . ALA A 1 90 ? -5.129 -16.75 -5.016 1 98.88 90 ALA A O 1
ATOM 672 N N . PHE A 1 91 ? -6.703 -17.938 -3.941 1 98.88 91 PHE A N 1
ATOM 673 C CA . PHE A 1 91 ? -5.727 -18.625 -3.105 1 98.88 91 PHE A CA 1
ATOM 674 C C . PHE A 1 91 ? -5.535 -20.062 -3.57 1 98.88 91 PHE A C 1
ATOM 676 O O . PHE A 1 91 ? -6.504 -20.734 -3.908 1 98.88 91 PHE A O 1
ATOM 683 N N . ARG A 1 92 ? -4.273 -20.422 -3.623 1 98.75 92 ARG A N 1
ATOM 684 C CA . ARG A 1 92 ? -3.916 -21.781 -4.031 1 98.75 92 ARG A CA 1
ATOM 685 C C . ARG A 1 92 ? -3.041 -22.453 -2.977 1 98.75 92 ARG A C 1
ATOM 687 O O . ARG A 1 92 ? -2.125 -21.828 -2.434 1 98.75 92 ARG A O 1
ATOM 694 N N . THR A 1 93 ? -3.336 -23.781 -2.707 1 98.56 93 THR A N 1
ATOM 695 C CA . THR A 1 93 ? -2.525 -24.516 -1.743 1 98.56 93 THR A CA 1
ATOM 696 C C . THR A 1 93 ? -1.775 -25.656 -2.428 1 98.56 93 THR A C 1
ATOM 698 O O . THR A 1 93 ? -1.143 -26.469 -1.76 1 98.56 93 THR A O 1
ATOM 701 N N . ASP A 1 94 ? -1.935 -25.703 -3.709 1 98.38 94 ASP A N 1
ATOM 702 C CA . ASP A 1 94 ? -1.242 -26.672 -4.547 1 98.38 94 ASP A CA 1
ATOM 703 C C . ASP A 1 94 ? -1.106 -26.172 -5.98 1 98.38 94 ASP A C 1
ATOM 705 O O . ASP A 1 94 ? -1.51 -25.047 -6.289 1 98.38 94 ASP A O 1
ATOM 709 N N . GLY A 1 95 ? -0.329 -26.969 -6.82 1 98.06 95 GLY A N 1
ATOM 710 C CA . GLY A 1 95 ? -0.173 -26.594 -8.219 1 98.06 95 GLY A CA 1
ATOM 711 C C . GLY A 1 95 ? 1.026 -25.703 -8.469 1 98.06 95 GLY A C 1
ATOM 712 O O . GLY A 1 95 ? 1.813 -25.438 -7.555 1 98.06 95 GLY A O 1
ATOM 713 N N . PRO A 1 96 ? 1.166 -25.328 -9.688 1 98 96 PRO A N 1
ATOM 714 C CA . PRO A 1 96 ? 2.367 -24.609 -10.102 1 98 96 PRO A CA 1
ATOM 715 C C . PRO A 1 96 ? 2.539 -23.281 -9.367 1 98 96 PRO A C 1
ATOM 717 O O . PRO A 1 96 ? 3.668 -22.859 -9.102 1 98 96 PRO A O 1
ATOM 720 N N . GLU A 1 97 ? 1.449 -22.594 -9.039 1 98.5 97 GLU A N 1
ATOM 721 C CA . GLU A 1 97 ? 1.534 -21.312 -8.336 1 98.5 97 GLU A CA 1
ATOM 722 C C . GLU A 1 97 ? 2.092 -21.484 -6.93 1 98.5 97 GLU A C 1
ATOM 724 O O . GLU A 1 97 ? 2.934 -20.703 -6.488 1 98.5 97 GLU A O 1
ATOM 729 N N . PHE A 1 98 ? 1.572 -22.531 -6.273 1 98.62 98 PHE A N 1
ATOM 730 C CA . PHE A 1 98 ? 2.072 -22.828 -4.934 1 98.62 98 PHE A CA 1
ATOM 731 C C . PHE A 1 98 ? 3.523 -23.281 -4.988 1 98.62 98 PHE A C 1
ATOM 733 O O . PHE A 1 98 ? 4.336 -22.891 -4.152 1 98.62 98 PHE A O 1
ATOM 740 N N . GLU A 1 99 ? 3.898 -24.047 -5.961 1 98.44 99 GLU A N 1
ATOM 741 C CA . GLU A 1 99 ? 5.27 -24.516 -6.137 1 98.44 99 GLU A CA 1
ATOM 742 C C . GLU A 1 99 ? 6.227 -23.359 -6.375 1 98.44 99 GLU A C 1
ATOM 744 O O . GLU A 1 99 ? 7.383 -23.391 -5.953 1 98.44 99 GLU A O 1
ATOM 749 N N . ALA A 1 100 ? 5.723 -22.328 -7.023 1 98.25 100 ALA A N 1
ATOM 750 C CA . ALA A 1 100 ? 6.543 -21.188 -7.383 1 98.25 100 ALA A CA 1
ATOM 751 C C . ALA A 1 100 ? 7.047 -20.453 -6.141 1 98.25 100 ALA A C 1
ATOM 753 O O . ALA A 1 100 ? 8.023 -19.703 -6.203 1 98.25 100 ALA A O 1
ATOM 754 N N . ILE A 1 101 ? 6.336 -20.625 -4.984 1 98.38 101 ILE A N 1
ATOM 755 C CA . ILE A 1 101 ? 6.73 -19.906 -3.773 1 98.38 101 ILE A CA 1
ATOM 756 C C . ILE A 1 101 ? 7.289 -20.906 -2.752 1 98.38 101 ILE A C 1
ATOM 758 O O . ILE A 1 101 ? 7.344 -20.594 -1.557 1 98.38 101 ILE A O 1
ATOM 762 N N . ALA A 1 102 ? 7.75 -22.062 -3.135 1 97.19 102 ALA A N 1
ATOM 763 C CA . ALA A 1 102 ? 8.156 -23.172 -2.266 1 97.19 102 ALA A CA 1
ATOM 764 C C . ALA A 1 102 ? 9.367 -22.781 -1.423 1 97.19 102 ALA A C 1
ATOM 766 O O . ALA A 1 102 ? 9.633 -23.406 -0.389 1 97.19 102 ALA A O 1
ATOM 767 N N . ARG A 1 103 ? 10.086 -21.859 -1.915 1 97.62 103 ARG A N 1
ATOM 768 C CA . ARG A 1 103 ? 11.25 -21.406 -1.163 1 97.62 103 ARG A CA 1
ATOM 769 C C . ARG A 1 103 ? 10.836 -20.797 0.17 1 97.62 103 ARG A C 1
ATOM 771 O O . ARG A 1 103 ? 11.641 -20.703 1.097 1 97.62 103 ARG A O 1
ATOM 778 N N . PHE A 1 104 ? 9.617 -20.297 0.249 1 98.12 104 PHE A N 1
ATOM 779 C CA . PHE A 1 104 ? 9.086 -19.766 1.491 1 98.12 104 PHE A CA 1
ATOM 780 C C . PHE A 1 104 ? 8.438 -20.859 2.326 1 98.12 104 PHE A C 1
ATOM 782 O O . PHE A 1 104 ? 7.23 -21.094 2.217 1 98.12 104 PHE A O 1
ATOM 789 N N . LYS A 1 105 ? 9.156 -21.406 3.262 1 97.44 105 LYS A N 1
ATOM 790 C CA . LYS A 1 105 ? 8.727 -22.578 4.008 1 97.44 105 LYS A CA 1
ATOM 791 C C . LYS A 1 105 ? 7.574 -22.25 4.953 1 97.44 105 LYS A C 1
ATOM 793 O O . LYS A 1 105 ? 6.789 -23.125 5.316 1 97.44 105 LYS A O 1
ATOM 798 N N . TRP A 1 106 ? 7.496 -21.016 5.281 1 96.56 106 TRP A N 1
ATOM 799 C CA . TRP A 1 106 ? 6.469 -20.578 6.223 1 96.56 106 TRP A CA 1
ATOM 800 C C . TRP A 1 106 ? 5.125 -20.422 5.523 1 96.56 106 TRP A C 1
ATOM 802 O O . TRP A 1 106 ? 4.094 -20.266 6.176 1 96.56 106 TRP A O 1
ATOM 812 N N . ALA A 1 107 ? 5.098 -20.375 4.164 1 98.44 107 ALA A N 1
ATOM 813 C CA . ALA A 1 107 ? 3.887 -20.078 3.408 1 98.44 107 ALA A CA 1
ATOM 814 C C . ALA A 1 107 ? 2.895 -21.234 3.475 1 98.44 107 ALA A C 1
ATOM 816 O O . ALA A 1 107 ? 3.24 -22.375 3.162 1 98.44 107 ALA A O 1
ATOM 817 N N . ARG A 1 108 ? 1.682 -20.969 3.824 1 98.5 108 ARG A N 1
ATOM 818 C CA . ARG A 1 108 ? 0.629 -21.984 3.867 1 98.5 108 ARG A CA 1
ATOM 819 C C . ARG A 1 108 ? -0.145 -22.016 2.555 1 98.5 108 ARG A C 1
ATOM 821 O O . ARG A 1 108 ? -0.88 -22.969 2.291 1 98.5 108 ARG A O 1
ATOM 828 N N . ALA A 1 109 ? -0.143 -20.906 1.792 1 98.81 109 ALA A N 1
ATOM 829 C CA . ALA A 1 109 ? -0.855 -20.766 0.525 1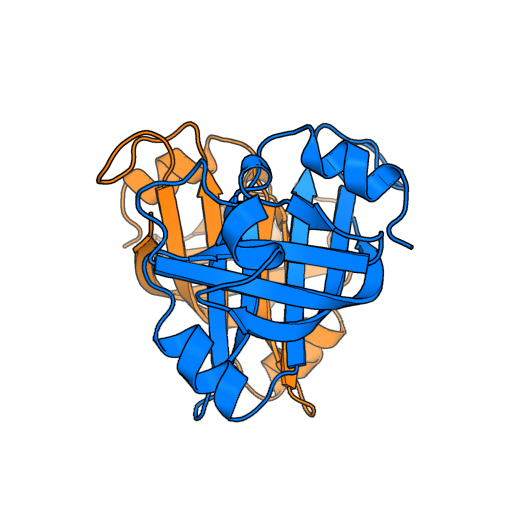 98.81 109 ALA A CA 1
ATOM 830 C C . ALA A 1 109 ? -0.17 -19.734 -0.375 1 98.81 109 ALA A C 1
ATOM 832 O O . ALA A 1 109 ? 0.772 -19.062 0.046 1 98.81 109 ALA A O 1
ATOM 833 N N . ALA A 1 110 ? -0.595 -19.719 -1.598 1 98.94 110 ALA A N 1
ATOM 834 C CA . ALA A 1 110 ? -0.23 -18.672 -2.553 1 98.94 110 ALA A CA 1
ATOM 835 C C . ALA A 1 110 ? -1.432 -17.797 -2.895 1 98.94 110 ALA A C 1
ATOM 837 O O . ALA A 1 110 ? -2.502 -18.297 -3.232 1 98.94 110 ALA A O 1
ATOM 838 N N . LEU A 1 111 ? -1.299 -16.531 -2.73 1 98.94 111 LEU A N 1
ATOM 839 C CA . LEU A 1 111 ? -2.23 -15.586 -3.342 1 98.94 111 LEU A CA 1
ATOM 840 C C . LEU A 1 111 ? -1.853 -15.305 -4.793 1 98.94 111 LEU A C 1
ATOM 842 O O . LEU A 1 111 ? -0.743 -14.852 -5.07 1 98.94 111 LEU A O 1
ATOM 846 N N . VAL A 1 112 ? -2.74 -15.672 -5.699 1 98.94 112 VAL A N 1
ATOM 847 C CA . VAL A 1 112 ? -2.512 -15.445 -7.121 1 98.94 112 VAL A CA 1
ATOM 848 C C . VAL A 1 112 ? -3.369 -14.281 -7.609 1 98.94 112 VAL A C 1
ATOM 850 O O . VAL A 1 112 ? -4.594 -14.305 -7.473 1 98.94 112 VAL A O 1
ATOM 853 N N . ILE A 1 113 ? -2.756 -13.281 -8.172 1 98.94 113 ILE A N 1
ATOM 854 C CA . ILE A 1 113 ? -3.453 -12.141 -8.742 1 98.94 113 ILE A CA 1
ATOM 855 C C . ILE A 1 113 ? -3.33 -12.172 -10.266 1 98.94 113 ILE A C 1
ATOM 857 O O . ILE A 1 113 ? -2.229 -12.062 -10.812 1 98.94 113 ILE A O 1
ATOM 861 N N . THR A 1 114 ? -4.438 -12.391 -10.898 1 98.88 114 THR A N 1
ATOM 862 C CA . THR A 1 114 ? -4.492 -12.258 -12.352 1 98.88 114 THR A CA 1
ATOM 863 C C . THR A 1 114 ? -4.715 -10.805 -12.758 1 98.88 114 THR A C 1
ATOM 865 O O . THR A 1 114 ? -5.777 -10.242 -12.5 1 98.88 114 THR A O 1
ATOM 868 N N . VAL A 1 115 ? -3.732 -10.25 -13.523 1 98.81 115 VAL A N 1
ATOM 869 C CA . VAL A 1 115 ? -3.686 -8.812 -13.789 1 98.81 115 VAL A CA 1
ATOM 870 C C . VAL A 1 115 ? -4.66 -8.461 -14.906 1 98.81 115 VAL A C 1
ATOM 872 O O . VAL A 1 115 ? -4.637 -9.07 -15.977 1 98.81 115 VAL A O 1
ATOM 875 N N . VAL A 1 116 ? -5.508 -7.535 -14.594 1 98.44 116 VAL A N 1
ATOM 876 C CA . VAL A 1 116 ? -6.402 -6.965 -15.602 1 98.44 116 VAL A CA 1
ATOM 877 C C . VAL A 1 116 ? -5.805 -5.668 -16.141 1 98.44 116 VAL A C 1
ATOM 879 O O . VAL A 1 116 ? -5.855 -5.414 -17.359 1 98.44 116 VAL A O 1
ATOM 882 N N . SER A 1 117 ? -5.203 -4.824 -15.289 1 98.38 117 SER A N 1
ATOM 883 C CA . SER A 1 117 ? -4.516 -3.613 -15.727 1 98.38 117 SER A CA 1
ATOM 884 C C . SER A 1 117 ? -3.342 -3.281 -14.812 1 98.38 117 SER A C 1
ATOM 886 O O . SER A 1 117 ? -3.346 -3.648 -13.633 1 98.38 117 SER A O 1
ATOM 888 N N . ALA A 1 118 ? -2.396 -2.664 -15.352 1 98.44 118 ALA A N 1
ATOM 889 C CA . ALA A 1 118 ? -1.226 -2.129 -14.664 1 98.44 118 ALA A CA 1
ATOM 890 C C . ALA A 1 118 ? -0.953 -0.688 -15.078 1 98.44 118 ALA A C 1
ATOM 892 O O . ALA A 1 118 ? -0.51 -0.434 -16.203 1 98.44 118 ALA A O 1
ATOM 893 N N . GLU A 1 119 ? -1.199 0.155 -14.156 1 98 119 GLU A N 1
ATOM 894 C CA . GLU A 1 119 ? -0.99 1.573 -14.438 1 98 119 GLU A CA 1
ATOM 895 C C . GLU A 1 119 ? 0.247 2.1 -13.711 1 98 119 GLU A C 1
ATOM 897 O O . GLU A 1 119 ? 0.348 1.999 -12.492 1 98 119 GLU A O 1
ATOM 902 N N . GLN A 1 120 ? 1.161 2.625 -14.508 1 97.38 120 GLN A N 1
ATOM 903 C CA . GLN A 1 120 ? 2.324 3.244 -13.875 1 97.38 120 GLN A CA 1
ATOM 904 C C . GLN A 1 120 ? 1.94 4.535 -13.164 1 97.38 120 GLN A C 1
ATOM 906 O O . GLN A 1 120 ? 1.203 5.359 -13.703 1 97.38 120 GLN A O 1
ATOM 911 N N . THR A 1 121 ? 2.396 4.605 -11.906 1 94.5 121 THR A N 1
ATOM 912 C CA . THR A 1 121 ? 2.08 5.766 -11.078 1 94.5 121 THR A CA 1
ATOM 913 C C . THR A 1 121 ? 3.354 6.48 -10.641 1 94.5 121 THR A C 1
ATOM 915 O O . THR A 1 121 ? 4.43 5.879 -10.609 1 94.5 121 THR A O 1
ATOM 918 N N . LEU A 1 122 ? 3.229 7.781 -10.227 1 81.19 122 LEU A N 1
ATOM 919 C CA . LEU A 1 122 ? 4.305 8.602 -9.688 1 81.19 122 LEU A CA 1
ATOM 920 C C . LEU A 1 122 ? 5.418 8.789 -10.711 1 81.19 122 LEU A C 1
ATOM 922 O O . LEU A 1 122 ? 5.703 7.883 -11.492 1 81.19 122 LEU A O 1
ATOM 926 N N . MET B 1 1 ? -0.747 8.156 20.531 1 88.69 1 MET B N 1
ATOM 927 C CA . MET B 1 1 ? 0.584 8.539 20.078 1 88.69 1 MET B CA 1
ATOM 928 C C . MET B 1 1 ? 1.205 7.434 19.219 1 88.69 1 MET B C 1
ATOM 930 O O . MET B 1 1 ? 1.08 6.25 19.547 1 88.69 1 MET B O 1
ATOM 934 N N . LEU B 1 2 ? 1.806 7.781 18.047 1 97.19 2 LEU B N 1
ATOM 935 C CA . LEU B 1 2 ? 2.453 6.816 17.172 1 97.19 2 LEU B CA 1
ATOM 936 C C . LEU B 1 2 ? 3.717 6.258 17.812 1 97.19 2 LEU B C 1
ATOM 938 O O . LEU B 1 2 ? 4.473 6.992 18.453 1 97.19 2 LEU B O 1
ATOM 942 N N . PRO B 1 3 ? 3.943 4.988 17.719 1 95.94 3 PRO B N 1
ATOM 943 C CA . PRO B 1 3 ? 5.082 4.359 18.391 1 95.94 3 PRO B CA 1
ATOM 944 C C . PRO B 1 3 ? 6.426 4.758 17.781 1 95.94 3 PRO B C 1
ATOM 946 O O . PRO B 1 3 ? 6.477 5.199 16.641 1 95.94 3 PRO B O 1
ATOM 949 N N . GLY B 1 4 ? 7.465 4.594 18.609 1 96.5 4 GLY B N 1
ATOM 950 C CA . GLY B 1 4 ? 8.812 4.91 18.156 1 96.5 4 GLY B CA 1
ATOM 951 C C . GLY B 1 4 ? 9.203 4.168 16.891 1 96.5 4 GLY B C 1
ATOM 952 O O . GLY B 1 4 ? 9.883 4.727 16.031 1 96.5 4 GLY B O 1
ATOM 953 N N . THR B 1 5 ? 8.805 2.9 16.812 1 97.19 5 THR B N 1
ATOM 954 C CA . THR B 1 5 ? 9.133 2.076 15.656 1 97.19 5 THR B CA 1
ATOM 955 C C . THR B 1 5 ? 8.539 2.676 14.383 1 97.19 5 THR B C 1
ATOM 957 O O . THR B 1 5 ? 9.141 2.578 13.305 1 97.19 5 THR B O 1
ATOM 960 N N . PHE B 1 6 ? 7.383 3.354 14.562 1 98.25 6 PHE B N 1
ATOM 961 C CA . PHE B 1 6 ? 6.785 4.043 13.43 1 98.25 6 PHE B CA 1
ATOM 962 C C . PHE B 1 6 ? 7.723 5.117 12.891 1 98.25 6 PHE B C 1
ATOM 964 O O . PHE B 1 6 ? 7.953 5.195 11.68 1 98.25 6 PHE B O 1
ATOM 971 N N . PHE B 1 7 ? 8.266 5.852 13.719 1 98.06 7 PHE B N 1
ATOM 972 C CA . PHE B 1 7 ? 9.156 6.934 13.32 1 98.06 7 PHE B CA 1
ATOM 973 C C . PHE B 1 7 ? 10.461 6.387 12.758 1 98.06 7 PHE B C 1
ATOM 975 O O . PHE B 1 7 ? 11.062 6.984 11.867 1 98.06 7 PHE B O 1
ATOM 982 N N . GLU B 1 8 ? 10.898 5.246 13.273 1 98.06 8 GLU B N 1
ATOM 983 C CA . GLU B 1 8 ? 12.07 4.59 12.695 1 98.06 8 GLU B CA 1
ATOM 984 C C . GLU B 1 8 ? 11.812 4.199 11.242 1 98.06 8 GLU B C 1
ATOM 986 O O . GLU B 1 8 ? 12.703 4.324 10.391 1 98.06 8 GLU B O 1
ATOM 991 N N . VAL B 1 9 ? 10.609 3.74 10.984 1 98.31 9 VAL B N 1
ATOM 992 C CA . VAL B 1 9 ? 10.227 3.381 9.625 1 98.31 9 VAL B CA 1
ATOM 993 C C . VAL B 1 9 ? 10.281 4.617 8.727 1 98.31 9 VAL B C 1
ATOM 995 O O . VAL B 1 9 ? 10.805 4.559 7.613 1 98.31 9 VAL B O 1
ATOM 998 N N . LEU B 1 10 ? 9.867 5.781 9.211 1 98.06 10 LEU B N 1
ATOM 999 C CA . LEU B 1 10 ? 9.797 7.012 8.43 1 98.06 10 LEU B CA 1
ATOM 1000 C C . LEU B 1 10 ? 11.188 7.488 8.039 1 98.06 10 LEU B C 1
ATOM 1002 O O . LEU B 1 10 ? 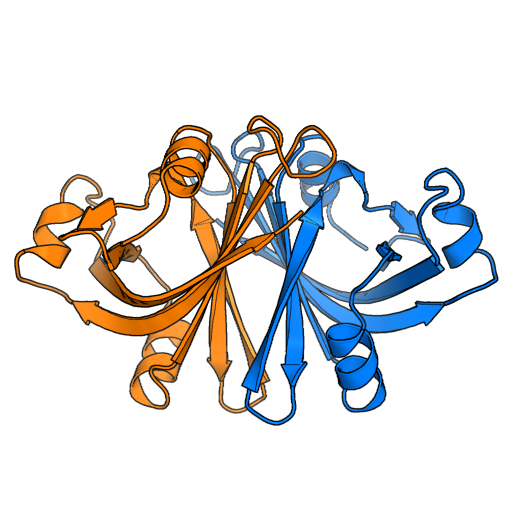11.344 8.211 7.051 1 98.06 10 LEU B O 1
ATOM 1006 N N . LYS B 1 11 ? 12.164 7.066 8.742 1 97.88 11 LYS B N 1
ATOM 1007 C CA . LYS B 1 11 ? 13.531 7.5 8.469 1 97.88 11 LYS B CA 1
ATOM 1008 C C . LYS B 1 11 ? 14.102 6.781 7.25 1 97.88 11 LYS B C 1
ATOM 1010 O O . LYS B 1 11 ? 15.172 7.141 6.754 1 97.88 11 LYS B O 1
ATOM 1015 N N . ASN B 1 12 ? 13.438 5.793 6.809 1 98.12 12 ASN B N 1
ATOM 1016 C CA . ASN B 1 12 ? 13.828 5.016 5.633 1 98.12 12 ASN B CA 1
ATOM 1017 C C . ASN B 1 12 ? 12.82 5.184 4.496 1 98.12 12 ASN B C 1
ATOM 1019 O O . ASN B 1 12 ? 11.625 4.945 4.676 1 98.12 12 ASN B O 1
ATOM 1023 N N . GLU B 1 13 ? 13.359 5.523 3.334 1 97.62 13 GLU B N 1
ATOM 1024 C CA . GLU B 1 13 ? 12.453 5.762 2.215 1 97.62 13 GLU B CA 1
ATOM 1025 C C . GLU B 1 13 ? 11.695 4.492 1.844 1 97.62 13 GLU B C 1
ATOM 1027 O O . GLU B 1 13 ? 12.234 3.389 1.932 1 97.62 13 GLU B O 1
ATOM 1032 N N . GLY B 1 14 ? 10.445 4.645 1.478 1 97.31 14 GLY B N 1
ATOM 1033 C CA . GLY B 1 14 ? 9.562 3.555 1.1 1 97.31 14 GLY B CA 1
ATOM 1034 C C . GLY B 1 14 ? 8.227 4.027 0.551 1 97.31 14 GLY B C 1
ATOM 1035 O O . GLY B 1 14 ? 7.941 5.227 0.548 1 97.31 14 GLY B O 1
ATOM 1036 N N . VAL B 1 15 ? 7.48 3.086 0.111 1 98.44 15 VAL B N 1
ATOM 1037 C CA . VAL B 1 15 ? 6.172 3.375 -0.461 1 98.44 15 VAL B CA 1
ATOM 1038 C C . VAL B 1 15 ? 5.117 3.398 0.645 1 98.44 15 VAL B C 1
ATOM 1040 O O . VAL B 1 15 ? 5.121 2.543 1.532 1 98.44 15 VAL B O 1
ATOM 1043 N N . VAL B 1 16 ? 4.273 4.402 0.645 1 98.81 16 VAL B N 1
ATOM 1044 C CA . VAL B 1 16 ? 3.08 4.496 1.479 1 98.81 16 VAL B CA 1
ATOM 1045 C C . VAL B 1 16 ? 1.837 4.242 0.63 1 98.81 16 VAL B C 1
ATOM 1047 O O . VAL B 1 16 ? 1.714 4.773 -0.476 1 98.81 16 VAL B O 1
ATOM 1050 N N . ALA B 1 17 ? 0.965 3.398 1.069 1 98.88 17 ALA B N 1
ATOM 1051 C CA . ALA B 1 17 ? -0.312 3.182 0.395 1 98.88 17 ALA B CA 1
ATOM 1052 C C . ALA B 1 17 ? -1.47 3.732 1.222 1 98.88 17 ALA B C 1
ATOM 1054 O O . ALA B 1 17 ? -1.512 3.553 2.441 1 98.88 17 ALA B O 1
ATOM 1055 N N . ILE B 1 18 ? -2.395 4.406 0.6 1 98.94 18 ILE B N 1
ATOM 1056 C CA . ILE B 1 18 ? -3.582 4.98 1.225 1 98.94 18 ILE B CA 1
ATOM 1057 C C . ILE B 1 18 ? -4.836 4.445 0.538 1 98.94 18 ILE B C 1
ATOM 1059 O O . ILE B 1 18 ? -4.988 4.57 -0.679 1 98.94 18 ILE B O 1
ATOM 1063 N N . ALA B 1 19 ? -5.691 3.834 1.302 1 98.94 19 ALA B N 1
ATOM 1064 C CA . ALA B 1 19 ? -6.914 3.254 0.762 1 98.94 19 ALA B CA 1
ATOM 1065 C C . ALA B 1 19 ? -8.148 3.998 1.27 1 98.94 19 ALA B C 1
ATOM 1067 O O . ALA B 1 19 ? -8.266 4.273 2.467 1 98.94 19 ALA B O 1
ATOM 1068 N N . THR B 1 20 ? -9 4.324 0.39 1 98.88 20 THR B N 1
ATOM 1069 C CA . THR B 1 20 ? -10.305 4.898 0.689 1 98.88 20 THR B CA 1
ATOM 1070 C C . THR B 1 20 ? -11.422 4.082 0.04 1 98.88 20 THR B C 1
ATOM 1072 O O . THR B 1 20 ? -11.156 3.236 -0.818 1 98.88 20 THR B O 1
ATOM 1075 N N . GLN B 1 21 ? -12.625 4.309 0.544 1 98.69 21 GLN B N 1
ATOM 1076 C CA . GLN B 1 21 ? -13.781 3.627 -0.028 1 98.69 21 GLN B CA 1
ATOM 1077 C C . GLN B 1 21 ? -14.391 4.441 -1.167 1 98.69 21 GLN B C 1
ATOM 1079 O O . GLN B 1 21 ? -14.852 5.562 -0.957 1 98.69 21 GLN B O 1
ATOM 1084 N N . GLY B 1 22 ? -14.312 3.891 -2.391 1 97.12 22 GLY B N 1
ATOM 1085 C CA . GLY B 1 22 ? -15.008 4.5 -3.514 1 97.12 22 GLY B CA 1
ATOM 1086 C C . GLY B 1 22 ? -16.422 3.975 -3.697 1 97.12 22 GLY B C 1
ATOM 1087 O O . GLY B 1 22 ? -16.859 3.086 -2.965 1 97.12 22 GLY B O 1
ATOM 1088 N N . GLU B 1 23 ? -17.078 4.484 -4.688 1 95.06 23 GLU B N 1
ATOM 1089 C CA . GLU B 1 23 ? -18.453 4.062 -4.988 1 95.06 23 GLU B CA 1
ATOM 1090 C C . GLU B 1 23 ? -18.5 2.598 -5.41 1 95.06 23 GLU B C 1
ATOM 1092 O O . GLU B 1 23 ? -19.438 1.881 -5.074 1 95.06 23 GLU B O 1
ATOM 1097 N N . ASP B 1 24 ? -17.5 2.17 -6.094 1 93.69 24 ASP B N 1
ATOM 1098 C CA . ASP B 1 24 ? -17.5 0.828 -6.668 1 93.69 24 ASP B CA 1
ATOM 1099 C C . ASP B 1 24 ? -16.484 -0.071 -5.965 1 93.69 24 ASP B C 1
ATOM 1101 O O . ASP B 1 24 ? -16.109 -1.117 -6.496 1 93.69 24 ASP B O 1
ATOM 1105 N N . GLY B 1 25 ? -15.977 0.351 -4.812 1 97.12 25 GLY B N 1
ATOM 1106 C CA . GLY B 1 25 ? -14.984 -0.432 -4.094 1 97.12 25 GLY B CA 1
ATOM 1107 C C . GLY B 1 25 ? -13.789 0.388 -3.639 1 97.12 25 GLY B C 1
ATOM 1108 O O . GLY B 1 25 ? -13.828 1.62 -3.678 1 97.12 25 GLY B O 1
ATOM 1109 N N . PRO B 1 26 ? -12.812 -0.297 -3.197 1 98.69 26 PRO B N 1
ATOM 1110 C CA . PRO B 1 26 ? -11.648 0.41 -2.668 1 98.69 26 PRO B CA 1
ATOM 1111 C C . PRO B 1 26 ? -10.914 1.226 -3.732 1 98.69 26 PRO B C 1
ATOM 1113 O O . PRO B 1 26 ? -10.938 0.869 -4.914 1 98.69 26 PRO B O 1
ATOM 1116 N N . HIS B 1 27 ? -10.375 2.33 -3.377 1 98.69 27 HIS B N 1
ATOM 1117 C CA . HIS B 1 27 ? -9.438 3.15 -4.141 1 98.69 27 HIS B CA 1
ATOM 1118 C C . HIS B 1 27 ? -8.086 3.225 -3.453 1 98.69 27 HIS B C 1
ATOM 1120 O O . HIS B 1 27 ? -8.008 3.391 -2.232 1 98.69 27 HIS B O 1
ATOM 1126 N N . LEU B 1 28 ? -7.016 3.035 -4.191 1 98.69 28 LEU B N 1
ATOM 1127 C CA . LEU B 1 28 ? -5.672 2.934 -3.629 1 98.69 28 LEU B CA 1
ATOM 1128 C C . LEU B 1 28 ? -4.723 3.908 -4.316 1 98.69 28 LEU B C 1
ATOM 1130 O O . LEU B 1 28 ? -4.656 3.955 -5.547 1 98.69 28 LEU B O 1
ATOM 1134 N N . VAL B 1 29 ? -3.99 4.75 -3.559 1 98.44 29 VAL B N 1
ATOM 1135 C CA . VAL B 1 29 ? -2.965 5.656 -4.07 1 98.44 29 VAL B CA 1
ATOM 1136 C C . VAL B 1 29 ? -1.69 5.516 -3.24 1 98.44 29 VAL B C 1
ATOM 1138 O O . VAL B 1 29 ? -1.7 4.891 -2.178 1 98.44 29 VAL B O 1
ATOM 1141 N N . ASN B 1 30 ? -0.629 6.105 -3.793 1 98.38 30 ASN B N 1
ATOM 1142 C CA . ASN B 1 30 ? 0.649 5.992 -3.098 1 98.38 30 ASN B CA 1
ATOM 1143 C C . ASN B 1 30 ? 1.284 7.359 -2.869 1 98.38 30 ASN B C 1
ATOM 1145 O O . ASN B 1 30 ? 0.888 8.344 -3.494 1 98.38 30 ASN B O 1
ATOM 1149 N N . THR B 1 31 ? 2.076 7.395 -1.95 1 98 31 THR B N 1
ATOM 1150 C CA . THR B 1 31 ? 3.045 8.453 -1.701 1 98 31 THR B CA 1
ATOM 1151 C C . THR B 1 31 ? 4.32 7.887 -1.086 1 98 31 THR B C 1
ATOM 1153 O O . THR B 1 31 ? 4.645 6.715 -1.283 1 98 31 THR B O 1
ATOM 1156 N N . TRP B 1 32 ? 5.129 8.68 -0.487 1 97.88 32 TRP B N 1
ATOM 1157 C CA . TRP B 1 32 ? 6.434 8.258 0.017 1 97.88 32 TRP B CA 1
ATOM 1158 C C . TRP B 1 32 ? 6.543 8.508 1.517 1 97.88 32 TRP B C 1
ATOM 1160 O O . TRP B 1 32 ? 6.031 9.516 2.025 1 97.88 32 TRP B O 1
ATOM 1170 N N . ASN B 1 33 ? 7.355 7.652 2.16 1 98.62 33 ASN B N 1
ATOM 1171 C CA . ASN B 1 33 ? 7.645 7.859 3.574 1 98.62 33 ASN B CA 1
ATOM 1172 C C . ASN B 1 33 ? 8.172 9.266 3.842 1 98.62 33 ASN B C 1
ATOM 1174 O O . ASN B 1 33 ? 7.746 9.922 4.789 1 98.62 33 ASN B O 1
ATOM 1178 N N . SER B 1 34 ? 9.062 9.719 2.965 1 97.62 34 SER B N 1
ATOM 1179 C CA . SER B 1 34 ? 9.773 10.977 3.191 1 97.62 34 SER B CA 1
ATOM 1180 C C . SER B 1 34 ? 8.844 12.172 3.027 1 97.62 34 SER B C 1
ATOM 1182 O O . SER B 1 34 ? 9.195 13.297 3.4 1 97.62 34 SER B O 1
ATOM 1184 N N . TYR B 1 35 ? 7.66 11.953 2.463 1 98.31 35 TYR B N 1
ATOM 1185 C CA . TYR B 1 35 ? 6.719 13.047 2.275 1 98.31 35 TYR B CA 1
ATOM 1186 C C . TYR B 1 35 ? 5.863 13.25 3.52 1 98.31 35 TYR B C 1
ATOM 1188 O O . TYR B 1 35 ? 5.215 14.289 3.674 1 98.31 35 TYR B O 1
ATOM 1196 N N . LEU B 1 36 ? 5.828 12.273 4.41 1 98.69 36 LEU B N 1
ATOM 1197 C CA . LEU B 1 36 ? 4.93 12.336 5.559 1 98.69 36 LEU B CA 1
ATOM 1198 C C . LEU B 1 36 ? 5.477 13.281 6.625 1 98.69 36 LEU B C 1
ATOM 1200 O O . LEU B 1 36 ? 6.68 13.281 6.902 1 98.69 36 LEU B O 1
ATOM 1204 N N . LYS B 1 37 ? 4.559 14.039 7.199 1 98.44 37 LYS B N 1
ATOM 1205 C CA . LYS B 1 37 ? 4.836 14.836 8.391 1 98.44 37 LYS B CA 1
ATOM 1206 C C . LYS B 1 37 ? 3.85 14.508 9.508 1 98.44 37 LYS B C 1
ATOM 1208 O O . LYS B 1 37 ? 2.639 14.477 9.289 1 98.44 37 LYS B O 1
ATOM 1213 N N . VAL B 1 38 ? 4.41 14.242 10.688 1 98.38 38 VAL B N 1
ATOM 1214 C CA . VAL B 1 38 ? 3.537 13.969 11.828 1 98.38 38 VAL B CA 1
ATOM 1215 C C . VAL B 1 38 ? 3.4 15.227 12.688 1 98.38 38 VAL B C 1
ATOM 1217 O O . VAL B 1 38 ? 4.402 15.82 13.086 1 98.38 38 VAL B O 1
ATOM 1220 N N . LEU B 1 39 ? 2.119 15.586 12.883 1 97.44 39 LEU B N 1
ATOM 1221 C CA . LEU B 1 39 ? 1.807 16.734 13.727 1 97.44 39 LEU B CA 1
ATOM 1222 C C . LEU B 1 39 ? 1.123 16.297 15.016 1 97.44 39 LEU B C 1
ATOM 1224 O O . LEU B 1 39 ? 0.285 15.383 15 1 97.44 39 LEU B O 1
ATOM 1228 N N . ASP B 1 40 ? 1.446 16.859 16.141 1 94.19 40 ASP B N 1
ATOM 1229 C CA . ASP B 1 40 ? 0.786 16.703 17.438 1 94.19 40 ASP B CA 1
ATOM 1230 C C . ASP B 1 40 ? 0.785 15.242 17.891 1 94.19 40 ASP B C 1
ATOM 1232 O O . ASP B 1 40 ? -0.11 14.82 18.625 1 94.19 40 ASP B O 1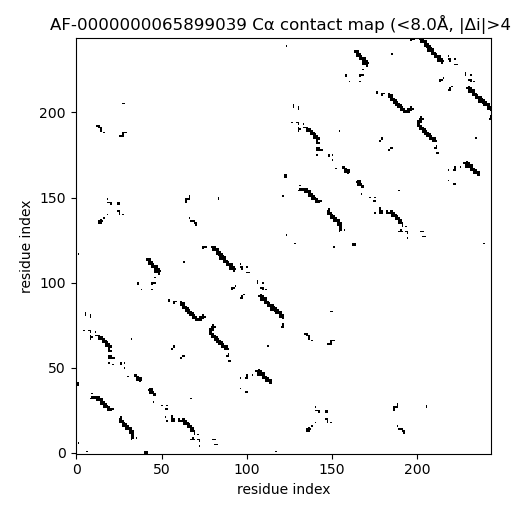
ATOM 1236 N N . GLY B 1 41 ? 1.522 14.422 17.281 1 92.12 41 GLY B N 1
ATOM 1237 C CA . GLY B 1 41 ? 1.737 13.055 17.734 1 92.12 41 GLY B CA 1
ATOM 1238 C C . GLY B 1 41 ? 0.751 12.062 17.125 1 92.12 41 GLY B C 1
ATOM 1239 O O . GLY B 1 41 ? 0.976 10.852 17.172 1 92.12 41 GLY B O 1
ATOM 1240 N N . ASN B 1 42 ? -0.418 12.617 16.531 1 95.5 42 ASN B N 1
ATOM 1241 C CA . ASN B 1 42 ? -1.39 11.648 16.047 1 95.5 42 ASN B CA 1
ATOM 1242 C C . ASN B 1 42 ? -1.976 12.062 14.695 1 95.5 42 ASN B C 1
ATOM 1244 O O . ASN B 1 42 ? -2.963 11.484 14.242 1 95.5 42 ASN B O 1
ATOM 1248 N N . ARG B 1 43 ? -1.458 13.086 14.07 1 98.62 43 ARG B N 1
ATOM 1249 C CA . ARG B 1 43 ? -1.918 13.492 12.742 1 98.62 43 ARG B CA 1
ATOM 1250 C C . ARG B 1 43 ? -0.805 13.352 11.711 1 98.62 43 ARG B C 1
ATOM 1252 O O . ARG B 1 43 ? 0.3 13.859 11.906 1 98.62 43 ARG B O 1
ATOM 1259 N N . ILE B 1 44 ? -1.111 12.625 10.695 1 98.94 44 ILE B N 1
ATOM 1260 C CA . ILE B 1 44 ? -0.169 12.469 9.594 1 98.94 44 ILE B CA 1
ATOM 1261 C C . ILE B 1 44 ? -0.593 13.352 8.422 1 98.94 44 ILE B C 1
ATOM 1263 O O . ILE B 1 44 ? -1.734 13.273 7.957 1 98.94 44 ILE B O 1
ATOM 1267 N N . VAL B 1 45 ? 0.304 14.195 7.969 1 98.94 45 VAL B N 1
ATOM 1268 C CA . VAL B 1 45 ? 0.022 15.125 6.883 1 98.94 45 VAL B CA 1
ATOM 1269 C C . VAL B 1 45 ? 0.768 14.695 5.625 1 98.94 45 VAL B C 1
ATOM 1271 O O . VAL B 1 45 ? 1.963 14.398 5.672 1 98.94 45 VAL B O 1
ATOM 1274 N N . VAL B 1 46 ? 0.079 14.625 4.508 1 98.94 46 VAL B N 1
ATOM 1275 C CA . VAL B 1 46 ? 0.6 14.195 3.215 1 98.94 46 VAL B CA 1
ATOM 1276 C C . VAL B 1 46 ? 0.42 15.312 2.189 1 98.94 46 VAL B C 1
ATOM 1278 O O . VAL B 1 46 ? -0.691 15.812 1.996 1 98.94 46 VAL B O 1
ATOM 1281 N N . PRO B 1 47 ? 1.507 15.734 1.494 1 98.88 47 PRO B N 1
ATOM 1282 C CA . PRO B 1 47 ? 1.296 16.688 0.398 1 98.88 47 PRO B CA 1
ATOM 1283 C C . PRO B 1 47 ? 0.526 16.078 -0.771 1 98.88 47 PRO B C 1
ATOM 1285 O O . PRO B 1 47 ? 0.727 14.906 -1.103 1 98.88 47 PRO B O 1
ATOM 1288 N N . VAL B 1 48 ? -0.356 16.922 -1.319 1 98.5 48 VAL B N 1
ATOM 1289 C CA . VAL B 1 48 ? -1.251 16.406 -2.354 1 98.5 48 VAL B CA 1
ATOM 1290 C C . VAL B 1 48 ? -1.123 17.266 -3.611 1 98.5 48 VAL B C 1
ATOM 1292 O O . VAL B 1 48 ? -1.399 18.469 -3.584 1 98.5 48 VAL B O 1
ATOM 1295 N N . GLY B 1 49 ? -0.628 16.719 -4.711 1 96.5 49 GLY B N 1
ATOM 1296 C CA . GLY B 1 49 ? -0.712 17.328 -6.027 1 96.5 49 GLY B CA 1
ATOM 1297 C C . GLY B 1 49 ? -1.943 16.906 -6.805 1 96.5 49 GLY B C 1
ATOM 1298 O O . GLY B 1 49 ? -2.662 17.75 -7.348 1 96.5 49 GLY B O 1
ATOM 1299 N N . GLY B 1 50 ? -2.287 15.711 -6.883 1 96.19 50 GLY B N 1
ATOM 1300 C CA . GLY B 1 50 ? -3.436 15.062 -7.496 1 96.19 50 GLY B CA 1
ATOM 1301 C C . GLY B 1 50 ? -4.438 14.539 -6.484 1 96.19 50 GLY B C 1
ATOM 1302 O O . GLY B 1 50 ? -4.914 15.289 -5.633 1 96.19 50 GLY B O 1
ATOM 1303 N N . MET B 1 51 ? -4.762 13.219 -6.398 1 98.25 51 MET B N 1
ATOM 1304 C CA . MET B 1 51 ? -5.617 12.5 -5.457 1 98.25 51 MET B CA 1
ATOM 1305 C C . MET B 1 51 ? -7.035 13.055 -5.477 1 98.25 51 MET B C 1
ATOM 1307 O O . MET B 1 51 ? -7.641 13.258 -4.422 1 98.25 51 MET B O 1
ATOM 1311 N N . HIS B 1 52 ? -7.531 13.328 -6.652 1 98.44 52 HIS B N 1
ATOM 1312 C CA . HIS B 1 52 ? -8.875 13.875 -6.777 1 98.44 52 HIS B CA 1
ATOM 1313 C C . HIS B 1 52 ? -9.938 12.844 -6.414 1 98.44 52 HIS B C 1
ATOM 1315 O O . HIS B 1 52 ? -10.922 13.164 -5.75 1 98.44 52 HIS B O 1
ATOM 1321 N N . LYS B 1 53 ? -9.75 11.617 -6.836 1 98.38 53 LYS B N 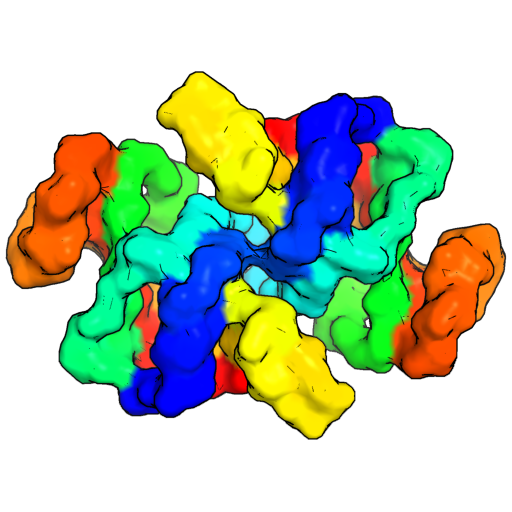1
ATOM 1322 C CA . LYS B 1 53 ? -10.688 10.555 -6.473 1 98.38 53 LYS B CA 1
ATOM 1323 C C . LYS B 1 53 ? -10.633 10.273 -4.973 1 98.38 53 LYS B C 1
ATOM 1325 O O . LYS B 1 53 ? -11.672 10.047 -4.344 1 98.38 53 LYS B O 1
ATOM 1330 N N . THR B 1 54 ? -9.422 10.273 -4.406 1 98.75 54 THR B N 1
ATOM 1331 C CA . THR B 1 54 ? -9.281 10.133 -2.961 1 98.75 54 THR B CA 1
ATOM 1332 C C . THR B 1 54 ? -10.062 11.219 -2.234 1 98.75 54 THR B C 1
ATOM 1334 O O . THR B 1 54 ? -10.781 10.938 -1.272 1 98.75 54 THR B O 1
ATOM 1337 N N . GLU B 1 55 ? -9.914 12.414 -2.717 1 98.81 55 GLU B N 1
ATOM 1338 C CA . GLU B 1 55 ? -10.594 13.555 -2.107 1 98.81 55 GLU B CA 1
ATOM 1339 C C . GLU B 1 55 ? -12.109 13.406 -2.191 1 98.81 55 GLU B C 1
ATOM 1341 O O . GLU B 1 55 ? -12.82 13.656 -1.215 1 98.81 55 GLU B O 1
ATOM 1346 N N . ALA B 1 56 ? -12.633 12.984 -3.324 1 98.62 56 ALA B N 1
ATOM 1347 C CA . ALA B 1 56 ? -14.062 12.75 -3.494 1 98.62 56 ALA B CA 1
ATOM 1348 C C . ALA B 1 56 ? -14.555 11.648 -2.559 1 98.62 56 ALA B C 1
ATOM 1350 O O . ALA B 1 56 ? -15.633 11.766 -1.976 1 98.62 56 ALA B O 1
ATOM 1351 N N . ASN B 1 57 ? -13.781 10.586 -2.426 1 98.81 57 ASN B N 1
ATOM 1352 C CA . ASN B 1 57 ? -14.148 9.492 -1.535 1 98.81 57 ASN B CA 1
ATOM 1353 C C . ASN B 1 57 ? -14.227 9.953 -0.082 1 98.81 57 ASN B C 1
ATOM 1355 O O . ASN B 1 57 ? -15.164 9.594 0.636 1 98.81 57 ASN B O 1
ATOM 1359 N N . VAL B 1 58 ? -13.188 10.734 0.321 1 98.75 58 VAL B N 1
ATOM 1360 C CA . VAL B 1 58 ? -13.078 11.211 1.696 1 98.75 58 VAL B CA 1
ATOM 1361 C C . VAL B 1 58 ? -14.266 12.117 2.025 1 98.75 58 VAL B C 1
ATOM 1363 O O . VAL B 1 58 ? -14.773 12.102 3.15 1 98.75 58 VAL B O 1
ATOM 1366 N N . ALA B 1 59 ? -14.758 12.844 1.029 1 98.38 59 ALA B N 1
ATOM 1367 C CA . ALA B 1 59 ? -15.914 13.711 1.232 1 98.38 59 ALA B CA 1
ATOM 1368 C C . ALA B 1 59 ? -17.156 12.891 1.568 1 98.38 59 ALA B C 1
ATOM 1370 O O . ALA B 1 59 ? -18.047 13.359 2.297 1 98.38 59 ALA B O 1
ATOM 1371 N N . ARG B 1 60 ? -17.188 11.68 1.128 1 98.06 60 ARG B N 1
ATOM 1372 C CA . ARG B 1 60 ? -18.344 10.805 1.351 1 98.06 60 ARG B CA 1
ATOM 1373 C C . ARG B 1 60 ? -18.125 9.922 2.574 1 98.06 60 ARG B C 1
ATOM 1375 O O . ARG B 1 60 ? -19.078 9.625 3.307 1 98.06 60 ARG B O 1
ATOM 1382 N N . ASP B 1 61 ? -16.969 9.445 2.791 1 98.25 61 ASP B N 1
ATOM 1383 C CA . ASP B 1 61 ? -16.531 8.539 3.848 1 98.25 61 ASP B CA 1
ATOM 1384 C C . ASP B 1 61 ? -15.102 8.859 4.289 1 98.25 61 ASP B C 1
ATOM 1386 O O . ASP B 1 61 ? -14.141 8.555 3.58 1 98.25 61 ASP B O 1
ATOM 1390 N N . GLU B 1 62 ? -14.922 9.391 5.434 1 98.75 62 GLU B N 1
ATOM 1391 C CA . GLU B 1 62 ? -13.633 9.93 5.855 1 98.75 62 GLU B CA 1
ATOM 1392 C C . GLU B 1 62 ? -12.703 8.828 6.352 1 98.75 62 GLU B C 1
ATOM 1394 O O . GLU B 1 62 ? -11.539 9.078 6.66 1 98.75 62 GLU B O 1
ATOM 1399 N N . ARG B 1 63 ? -13.242 7.629 6.543 1 98.75 63 ARG B N 1
ATOM 1400 C CA . ARG B 1 63 ? -12.398 6.531 7.004 1 98.75 63 ARG B CA 1
ATOM 1401 C C . ARG B 1 63 ? -11.312 6.207 5.98 1 98.75 63 ARG B C 1
ATOM 1403 O O . ARG B 1 63 ? -11.578 6.18 4.777 1 98.75 63 ARG B O 1
ATOM 1410 N N . VAL B 1 64 ? -10.133 5.977 6.461 1 98.88 64 VAL B N 1
ATOM 1411 C CA . VAL B 1 64 ? -9 5.707 5.582 1 98.88 64 VAL B CA 1
ATOM 1412 C C . VAL B 1 64 ? -8.086 4.656 6.219 1 98.88 64 VAL B C 1
ATOM 1414 O O . VAL B 1 64 ? -8.031 4.535 7.445 1 98.88 64 VAL B O 1
ATOM 1417 N N . LEU B 1 65 ? -7.469 3.846 5.395 1 98.94 65 LEU B N 1
ATOM 1418 C CA . LEU B 1 65 ? -6.359 2.982 5.781 1 98.94 65 LEU B CA 1
ATOM 1419 C C . LEU B 1 65 ? -5.055 3.461 5.156 1 98.94 65 LEU B C 1
ATOM 1421 O O . LEU B 1 65 ? -5.043 3.932 4.016 1 98.94 65 LEU B O 1
ATOM 1425 N N . MET B 1 66 ? -4.012 3.391 5.836 1 98.94 66 MET B N 1
ATOM 1426 C CA . MET B 1 66 ? -2.676 3.682 5.328 1 98.94 66 MET B CA 1
ATOM 1427 C C . MET B 1 66 ? -1.679 2.619 5.785 1 98.94 66 MET B C 1
ATOM 1429 O O . MET B 1 66 ? -1.706 2.191 6.941 1 98.94 66 MET B O 1
ATOM 1433 N N . THR B 1 67 ? -0.853 2.154 4.891 1 98.88 67 THR B N 1
ATOM 1434 C CA . THR B 1 67 ? 0.228 1.263 5.297 1 98.88 67 THR B CA 1
ATOM 1435 C C . THR B 1 67 ? 1.575 1.792 4.812 1 98.88 67 THR B C 1
ATOM 1437 O O . THR B 1 67 ? 1.647 2.486 3.797 1 98.88 67 THR B O 1
ATOM 1440 N N . LEU B 1 68 ? 2.547 1.527 5.516 1 98.81 68 LEU B N 1
ATOM 1441 C CA . LEU B 1 68 ? 3.945 1.825 5.223 1 98.81 68 LEU B CA 1
ATOM 1442 C C . LEU B 1 68 ? 4.867 0.832 5.922 1 98.81 68 LEU B C 1
ATOM 1444 O O . LEU B 1 68 ? 4.453 0.145 6.859 1 98.81 68 LEU B O 1
ATOM 1448 N N . GLY B 1 69 ? 6.113 0.795 5.477 1 98.25 69 GLY B N 1
ATOM 1449 C CA . GLY B 1 69 ? 7.074 -0.117 6.078 1 98.25 69 GLY B CA 1
ATOM 1450 C C . GLY B 1 69 ? 8.492 0.089 5.57 1 98.25 69 GLY B C 1
ATOM 1451 O O . GLY B 1 69 ? 8.734 0.964 4.738 1 98.25 69 GLY B O 1
ATOM 1452 N N . SER B 1 70 ? 9.344 -0.647 6.18 1 98.06 70 SER B N 1
ATOM 1453 C CA . SER B 1 70 ? 10.75 -0.669 5.773 1 98.06 70 SER B CA 1
ATOM 1454 C C . SER B 1 70 ? 11.406 -1.989 6.152 1 98.06 70 SER B C 1
ATOM 1456 O O . SER B 1 70 ? 11.297 -2.447 7.289 1 98.06 70 SER B O 1
ATOM 1458 N N . ARG B 1 71 ? 12.117 -2.537 5.203 1 96.69 71 ARG B N 1
ATOM 1459 C CA . ARG B 1 71 ? 12.891 -3.748 5.449 1 96.69 71 ARG B CA 1
ATOM 1460 C C . ARG B 1 71 ? 14.086 -3.461 6.352 1 96.69 71 ARG B C 1
ATOM 1462 O O . ARG B 1 71 ? 14.688 -4.383 6.906 1 96.69 71 ARG B O 1
ATOM 1469 N N . LYS B 1 72 ? 14.43 -2.219 6.496 1 97.06 72 LYS B N 1
ATOM 1470 C CA . LYS B 1 72 ? 15.633 -1.819 7.219 1 97.06 72 LYS B CA 1
ATOM 1471 C C . LYS B 1 72 ? 15.359 -1.697 8.719 1 97.06 72 LYS B C 1
ATOM 1473 O O . LYS B 1 72 ? 16.281 -1.488 9.508 1 97.06 72 LYS B O 1
ATOM 1478 N N . VAL B 1 73 ? 14.148 -1.782 9.047 1 97.75 73 VAL B N 1
ATOM 1479 C CA . VAL B 1 73 ? 13.773 -1.681 10.453 1 97.75 73 VAL B CA 1
ATOM 1480 C C . VAL B 1 73 ? 13.406 -3.062 10.992 1 97.75 73 VAL B C 1
ATOM 1482 O O . VAL B 1 73 ? 12.656 -3.807 10.352 1 97.75 73 VAL B O 1
ATOM 1485 N N . ALA B 1 74 ? 13.883 -3.418 12.133 1 94.94 74 ALA B N 1
ATOM 1486 C CA . ALA B 1 74 ? 13.656 -4.734 12.719 1 94.94 74 ALA B CA 1
ATOM 1487 C C . ALA B 1 74 ? 12.172 -4.953 13.016 1 94.94 74 ALA B C 1
ATOM 1489 O O . ALA B 1 74 ? 11.508 -4.078 13.57 1 94.94 74 ALA B O 1
ATOM 1490 N N . GLY B 1 75 ? 11.727 -6.098 12.539 1 92.38 75 GLY B N 1
ATOM 1491 C CA . GLY B 1 75 ? 10.375 -6.52 12.875 1 92.38 75 GLY B CA 1
ATOM 1492 C C . GLY B 1 75 ? 10.328 -7.512 14.023 1 92.38 75 GLY B C 1
ATOM 1493 O O . GLY B 1 75 ? 11.305 -7.656 14.766 1 92.38 75 GLY B O 1
ATOM 1494 N N . ARG B 1 76 ? 9.156 -8.109 14.172 1 85.44 76 ARG B N 1
ATOM 1495 C CA . ARG B 1 76 ? 8.945 -9.055 15.266 1 85.44 76 ARG B CA 1
ATOM 1496 C C . ARG B 1 76 ? 9.734 -10.336 15.039 1 85.44 76 ARG B C 1
ATOM 1498 O O . ARG B 1 76 ? 10.211 -10.961 15.992 1 85.44 76 ARG B O 1
ATOM 1505 N N . ASN B 1 77 ? 9.969 -10.711 13.805 1 84.44 77 ASN B N 1
ATOM 1506 C CA . ASN B 1 77 ? 10.578 -12 13.477 1 84.44 77 ASN B CA 1
ATOM 1507 C C . ASN B 1 77 ? 11.781 -11.828 12.555 1 84.44 77 ASN B C 1
ATOM 1509 O O . ASN B 1 77 ? 12.117 -12.734 11.789 1 84.44 77 ASN B O 1
ATOM 1513 N N . GLY B 1 78 ? 12.398 -10.711 12.555 1 89 78 GLY B N 1
ATOM 1514 C CA . GLY B 1 78 ? 13.516 -10.43 11.664 1 89 78 GLY B CA 1
ATOM 1515 C C . GLY B 1 78 ? 13.453 -9.047 11.047 1 89 78 GLY B C 1
ATOM 1516 O O . GLY B 1 78 ? 12.711 -8.188 11.516 1 89 78 GLY B O 1
ATOM 1517 N N . PRO B 1 79 ? 14.211 -8.914 10.008 1 94.06 79 PRO B N 1
ATOM 1518 C CA . PRO B 1 79 ? 14.234 -7.602 9.352 1 94.06 79 PRO B CA 1
ATOM 1519 C C . PRO B 1 79 ? 12.93 -7.281 8.625 1 94.06 79 PRO B C 1
ATOM 1521 O O . PRO B 1 79 ? 12.32 -8.172 8.023 1 94.06 79 PRO B O 1
ATOM 1524 N N . GLY B 1 80 ? 12.539 -6 8.758 1 96.94 80 GLY B N 1
ATOM 1525 C CA . GLY B 1 80 ? 11.367 -5.512 8.055 1 96.94 80 GLY B CA 1
ATOM 1526 C C . GLY B 1 80 ? 10.141 -5.391 8.945 1 96.94 80 GLY B C 1
ATOM 1527 O O . GLY B 1 80 ? 9.781 -6.344 9.641 1 96.94 80 GLY B O 1
ATOM 1528 N N . THR B 1 81 ? 9.586 -4.305 9.031 1 97.94 81 THR B N 1
ATOM 1529 C CA . THR B 1 81 ? 8.344 -4.055 9.758 1 97.94 81 THR B CA 1
ATOM 1530 C C . THR B 1 81 ? 7.535 -2.951 9.078 1 97.94 81 THR B C 1
ATOM 1532 O O . THR B 1 81 ? 8.008 -2.318 8.133 1 97.94 81 THR B O 1
ATOM 1535 N N . GLY B 1 82 ? 6.289 -2.801 9.469 1 97.88 82 GLY B N 1
ATOM 1536 C CA . GLY B 1 82 ? 5.406 -1.761 8.969 1 97.88 82 GLY B CA 1
ATOM 1537 C C . GLY B 1 82 ? 4.219 -1.493 9.875 1 97.88 82 GLY B C 1
ATOM 1538 O O . GLY B 1 82 ? 4.184 -1.97 11.016 1 97.88 82 GLY B O 1
ATOM 1539 N N . PHE B 1 83 ? 3.342 -0.728 9.375 1 98.62 83 PHE B N 1
ATOM 1540 C CA . PHE B 1 83 ? 2.17 -0.36 10.164 1 98.62 83 PHE B CA 1
ATOM 1541 C C . PHE B 1 83 ? 0.923 -0.315 9.289 1 98.62 83 PHE B C 1
ATOM 1543 O O . PHE B 1 83 ? 0.985 0.108 8.133 1 98.62 83 PHE B O 1
ATOM 1550 N N . LEU B 1 84 ? -0.141 -0.771 9.844 1 98.81 84 LEU B N 1
ATOM 1551 C CA . LEU B 1 84 ? -1.486 -0.448 9.383 1 98.81 84 LEU B CA 1
ATOM 1552 C C . LEU B 1 84 ? -2.1 0.662 10.227 1 98.81 84 LEU B C 1
ATOM 1554 O O . LEU B 1 84 ? -2.344 0.475 11.422 1 98.81 84 LEU B O 1
ATOM 1558 N N . ILE B 1 85 ? -2.309 1.772 9.578 1 98.88 85 ILE B N 1
ATOM 1559 C CA . ILE B 1 85 ? -2.934 2.928 10.219 1 98.88 85 ILE B CA 1
ATOM 1560 C C . ILE B 1 85 ? -4.41 2.992 9.828 1 98.88 85 ILE B C 1
ATOM 1562 O O . ILE B 1 85 ? -4.762 2.816 8.664 1 98.88 85 ILE B O 1
ATOM 1566 N N . ARG B 1 86 ? -5.238 3.111 10.812 1 98.75 86 ARG B N 1
ATOM 1567 C CA . ARG B 1 86 ? -6.633 3.477 10.594 1 98.75 86 ARG B CA 1
ATOM 1568 C C . ARG B 1 86 ? -6.922 4.875 11.125 1 98.75 86 ARG B C 1
ATOM 1570 O O . ARG B 1 86 ? -6.434 5.254 12.188 1 98.75 86 ARG B O 1
ATOM 1577 N N . GLY B 1 87 ? -7.668 5.594 10.32 1 98.75 87 GLY B N 1
ATOM 1578 C CA . GLY B 1 87 ? -7.984 6.934 10.789 1 98.75 87 GLY B CA 1
ATOM 1579 C C . GLY B 1 87 ? -9.039 7.629 9.945 1 98.75 87 GLY B C 1
ATOM 1580 O O . GLY B 1 87 ? -9.703 6.996 9.125 1 98.75 87 GLY B O 1
ATOM 1581 N N . SER B 1 88 ? -9.227 8.953 10.25 1 98.81 88 SER B N 1
ATOM 1582 C CA . SER B 1 88 ? -10.102 9.82 9.477 1 98.81 88 SER B CA 1
ATOM 1583 C C . SER B 1 88 ? -9.305 10.828 8.664 1 98.81 88 SER B C 1
ATOM 1585 O O . SER B 1 8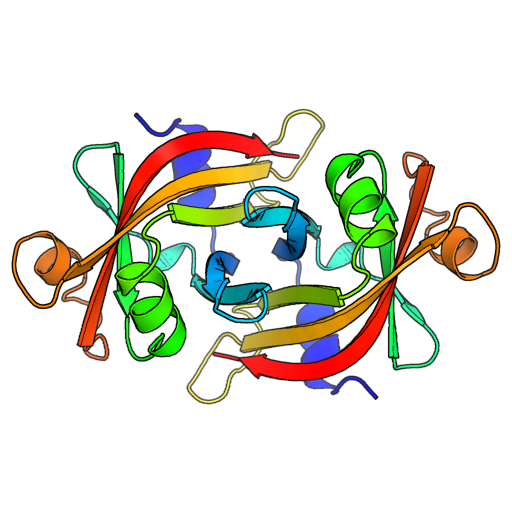8 ? -8.305 11.375 9.141 1 98.81 88 SER B O 1
ATOM 1587 N N . ALA B 1 89 ? -9.766 11.055 7.453 1 98.88 89 ALA B N 1
ATOM 1588 C CA . ALA B 1 89 ? -9.016 11.898 6.531 1 98.88 89 ALA B CA 1
ATOM 1589 C C . ALA B 1 89 ? -9.758 13.203 6.254 1 98.88 89 ALA B C 1
ATOM 1591 O O . ALA B 1 89 ? -10.992 13.227 6.254 1 98.88 89 ALA B O 1
ATOM 1592 N N . ALA B 1 90 ? -9.008 14.211 5.996 1 98.88 90 ALA B N 1
ATOM 1593 C CA . ALA B 1 90 ? -9.508 15.5 5.535 1 98.88 90 ALA B CA 1
ATOM 1594 C C . ALA B 1 90 ? -8.477 16.203 4.656 1 98.88 90 ALA B C 1
ATOM 1596 O O . ALA B 1 90 ? -7.27 16.047 4.852 1 98.88 90 ALA B O 1
ATOM 1597 N N . PHE B 1 91 ? -8.977 17.016 3.762 1 98.88 91 PHE B N 1
ATOM 1598 C CA . PHE B 1 91 ? -8.086 17.828 2.936 1 98.88 91 PHE B CA 1
ATOM 1599 C C . PHE B 1 91 ? -8.086 19.281 3.404 1 98.88 91 PHE B C 1
ATOM 1601 O O . PHE B 1 91 ? -9.141 19.828 3.74 1 98.88 91 PHE B O 1
ATOM 1608 N N . ARG B 1 92 ? -6.879 19.797 3.469 1 98.75 92 ARG B N 1
ATOM 1609 C CA . ARG B 1 92 ? -6.703 21.188 3.881 1 98.75 92 ARG B CA 1
ATOM 1610 C C . ARG B 1 92 ? -5.918 21.969 2.838 1 98.75 92 ARG B C 1
ATOM 1612 O O . ARG B 1 92 ? -4.922 21.484 2.301 1 98.75 92 ARG B O 1
ATOM 1619 N N . THR B 1 93 ? -6.367 23.25 2.57 1 98.56 93 THR B N 1
ATOM 1620 C CA . THR B 1 93 ? -5.652 24.078 1.614 1 98.56 93 THR B CA 1
ATOM 1621 C C . THR B 1 93 ? -5.059 25.312 2.307 1 98.56 93 THR B C 1
ATOM 1623 O O . THR B 1 93 ? -4.531 26.203 1.646 1 98.56 93 THR B O 1
ATOM 1626 N N . ASP B 1 94 ? -5.246 25.344 3.588 1 98.38 94 ASP B N 1
ATOM 1627 C CA . ASP B 1 94 ? -4.695 26.391 4.434 1 98.38 94 ASP B CA 1
ATOM 1628 C C . ASP B 1 94 ? -4.512 25.906 5.871 1 98.38 94 ASP B C 1
ATOM 1630 O O . ASP B 1 94 ? -4.781 24.75 6.172 1 98.38 94 ASP B O 1
ATOM 1634 N N . GLY B 1 95 ? -3.842 26.797 6.715 1 98.06 95 GLY B N 1
ATOM 1635 C CA . GLY B 1 95 ? -3.652 26.438 8.117 1 98.06 95 GLY B CA 1
ATOM 1636 C C . GLY B 1 95 ? -2.352 25.703 8.375 1 98.06 95 GLY B C 1
ATOM 1637 O O . GLY B 1 95 ? -1.526 25.547 7.473 1 98.06 95 GLY B O 1
ATOM 1638 N N . PRO B 1 96 ? -2.186 25.344 9.602 1 98 96 PRO B N 1
ATOM 1639 C CA . PRO B 1 96 ? -0.904 24.766 10.031 1 98 96 PRO B CA 1
ATOM 1640 C C . PRO B 1 96 ? -0.556 23.484 9.289 1 98 96 PRO B C 1
ATOM 1642 O O . PRO B 1 96 ? 0.621 23.203 9.039 1 98 96 PRO B O 1
ATOM 1645 N N . GLU B 1 97 ? -1.54 22.672 8.945 1 98.5 97 GLU B N 1
ATOM 1646 C CA . GLU B 1 97 ? -1.284 21.406 8.242 1 98.5 97 GLU B CA 1
ATOM 1647 C C . GLU B 1 97 ? -0.739 21.656 6.844 1 98.5 97 GLU B C 1
ATOM 1649 O O . GLU B 1 97 ? 0.202 21 6.406 1 98.5 97 GLU B O 1
ATOM 1654 N N . PHE B 1 98 ? -1.38 22.641 6.18 1 98.62 98 PHE B N 1
ATOM 1655 C CA . PHE B 1 98 ? -0.908 23 4.848 1 98.62 98 PHE B CA 1
ATOM 1656 C C . PHE B 1 98 ? 0.471 23.641 4.918 1 98.62 98 PHE B C 1
ATOM 1658 O O . PHE B 1 98 ? 1.339 23.344 4.09 1 98.62 98 PHE B O 1
ATOM 1665 N N . GLU B 1 99 ? 0.731 24.438 5.902 1 98.44 99 GLU B N 1
ATOM 1666 C CA . GLU B 1 99 ? 2.029 25.078 6.094 1 98.44 99 GLU B CA 1
ATOM 1667 C C . GLU B 1 99 ? 3.125 24.047 6.336 1 98.44 99 GLU B C 1
ATOM 1669 O O . GLU B 1 99 ? 4.27 24.234 5.926 1 98.44 99 GLU B O 1
ATOM 1674 N N . ALA B 1 100 ? 2.748 22.969 6.977 1 98.25 100 ALA B N 1
ATOM 1675 C CA . ALA B 1 100 ? 3.707 21.922 7.34 1 98.25 100 ALA B CA 1
ATOM 1676 C C . ALA B 1 100 ? 4.309 21.266 6.098 1 98.25 100 ALA B C 1
ATOM 1678 O O . ALA B 1 100 ? 5.379 20.672 6.164 1 98.25 100 ALA B O 1
ATOM 1679 N N . ILE B 1 101 ? 3.59 21.359 4.941 1 98.38 101 ILE B N 1
ATOM 1680 C CA . ILE B 1 101 ? 4.082 20.703 3.732 1 98.38 101 ILE B CA 1
ATOM 1681 C C . ILE B 1 101 ? 4.516 21.75 2.717 1 98.38 101 ILE B C 1
ATOM 1683 O O . ILE B 1 101 ? 4.621 21.469 1.522 1 98.38 101 ILE B O 1
ATOM 1687 N N . ALA B 1 102 ? 4.809 22.969 3.104 1 97.19 102 ALA B N 1
ATOM 1688 C CA . ALA B 1 102 ? 5.07 24.125 2.238 1 97.19 102 ALA B CA 1
ATOM 1689 C C . ALA B 1 102 ? 6.332 23.906 1.409 1 97.19 102 ALA B C 1
ATOM 1691 O O . ALA B 1 102 ? 6.523 24.562 0.379 1 97.19 102 ALA B O 1
ATOM 1692 N N . ARG B 1 103 ? 7.168 23.078 1.904 1 97.62 103 ARG B N 1
ATOM 1693 C CA . ARG B 1 103 ? 8.391 22.781 1.164 1 97.62 103 ARG B CA 1
ATOM 1694 C C . ARG B 1 103 ? 8.078 22.125 -0.172 1 97.62 103 ARG B C 1
ATOM 1696 O O . ARG B 1 103 ? 8.898 22.156 -1.09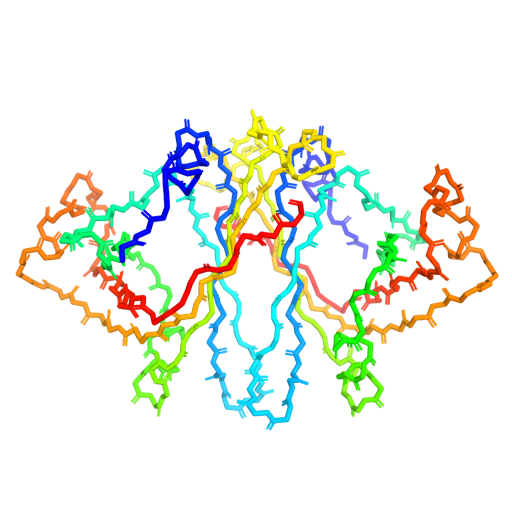1 1 97.62 103 ARG B O 1
ATOM 1703 N N . PHE B 1 104 ? 6.934 21.484 -0.271 1 98.12 104 PHE B N 1
ATOM 1704 C CA . PHE B 1 104 ? 6.492 20.875 -1.52 1 98.12 104 PHE B CA 1
ATOM 1705 C C . PHE B 1 104 ? 5.707 21.875 -2.359 1 98.12 104 PHE B C 1
ATOM 1707 O O . PHE B 1 104 ? 4.48 21.953 -2.266 1 98.12 104 PHE B O 1
ATOM 1714 N N . LYS B 1 105 ? 6.359 22.531 -3.273 1 97.44 105 LYS B N 1
ATOM 1715 C CA . LYS B 1 105 ? 5.785 23.641 -4.02 1 97.44 105 LYS B CA 1
ATOM 1716 C C . LYS B 1 105 ? 4.703 23.156 -4.98 1 97.44 105 LYS B C 1
ATOM 1718 O O . LYS B 1 105 ? 3.811 23.922 -5.355 1 97.44 105 LYS B O 1
ATOM 1723 N N . TRP B 1 106 ? 4.785 21.922 -5.312 1 96.62 106 TRP B N 1
ATOM 1724 C CA . TRP B 1 106 ? 3.834 21.359 -6.262 1 96.62 106 TRP B CA 1
ATOM 1725 C C . TRP B 1 106 ? 2.514 21.016 -5.574 1 96.62 106 TRP B C 1
ATOM 1727 O O . TRP B 1 106 ? 1.517 20.734 -6.242 1 96.62 106 TRP B O 1
ATOM 1737 N N . ALA B 1 107 ? 2.486 20.984 -4.219 1 98.44 107 ALA B N 1
ATOM 1738 C CA . ALA B 1 107 ? 1.315 20.531 -3.479 1 98.44 107 ALA B CA 1
ATOM 1739 C C . ALA B 1 107 ? 0.182 21.547 -3.555 1 98.44 107 ALA B C 1
ATOM 1741 O O . ALA B 1 107 ? 0.376 22.719 -3.238 1 98.44 107 ALA B O 1
ATOM 1742 N N . ARG B 1 108 ? -0.984 21.125 -3.92 1 98.5 108 ARG B N 1
ATOM 1743 C CA . ARG B 1 108 ? -2.158 21.984 -3.975 1 98.5 108 ARG B CA 1
ATOM 1744 C C . ARG B 1 108 ? -2.945 21.922 -2.67 1 98.5 108 ARG B C 1
ATOM 1746 O O . ARG B 1 108 ? -3.801 22.766 -2.412 1 98.5 108 ARG B O 1
ATOM 1753 N N . ALA B 1 109 ? -2.799 20.812 -1.905 1 98.81 109 ALA B N 1
ATOM 1754 C CA . ALA B 1 109 ? -3.498 20.578 -0.646 1 98.81 109 ALA B CA 1
ATOM 1755 C C . ALA B 1 109 ? -2.697 19.641 0.258 1 98.81 109 ALA B C 1
ATOM 1757 O O . ALA B 1 109 ? -1.675 19.094 -0.157 1 98.81 109 ALA B O 1
ATOM 1758 N N . ALA B 1 110 ? -3.127 19.562 1.48 1 98.94 110 ALA B N 1
ATOM 1759 C CA . ALA B 1 110 ? -2.641 18.578 2.438 1 98.94 110 ALA B CA 1
ATOM 1760 C C . ALA B 1 110 ? -3.723 17.547 2.764 1 98.94 110 ALA B C 1
ATOM 1762 O O . ALA B 1 110 ? -4.855 17.922 3.086 1 98.94 110 ALA B O 1
ATOM 1763 N N . LEU B 1 111 ? -3.428 16.312 2.604 1 98.94 111 LEU B N 1
ATOM 1764 C CA . LEU B 1 111 ? -4.238 15.258 3.203 1 98.94 111 LEU B CA 1
ATOM 1765 C C . LEU B 1 111 ? -3.842 15.031 4.66 1 98.94 111 LEU B C 1
ATOM 1767 O O . LEU B 1 111 ? -2.684 14.727 4.949 1 98.94 111 LEU B O 1
ATOM 1771 N N . VAL B 1 112 ? -4.777 15.273 5.559 1 98.94 112 VAL B N 1
ATOM 1772 C CA . VAL B 1 112 ? -4.535 15.086 6.984 1 98.94 112 VAL B CA 1
ATOM 1773 C C . VAL B 1 112 ? -5.242 13.812 7.461 1 98.94 112 VAL B C 1
ATOM 1775 O O . VAL B 1 112 ? -6.457 13.68 7.316 1 98.94 112 VAL B O 1
ATOM 1778 N N . ILE B 1 113 ? -4.504 12.898 8.023 1 98.94 113 ILE B N 1
ATOM 1779 C CA . ILE B 1 113 ? -5.055 11.672 8.586 1 98.94 113 ILE B CA 1
ATOM 1780 C C . ILE B 1 113 ? -4.953 11.719 10.109 1 98.94 113 ILE B C 1
ATOM 1782 O O . ILE B 1 113 ? -3.852 11.742 10.664 1 98.94 113 ILE B O 1
ATOM 1786 N N . THR B 1 114 ? -6.086 11.789 10.734 1 98.88 114 THR B N 1
ATOM 1787 C CA . THR B 1 114 ? -6.145 11.648 12.188 1 98.88 114 THR B CA 1
ATOM 1788 C C . THR B 1 114 ? -6.18 10.172 12.586 1 98.88 114 THR B C 1
ATOM 1790 O O . THR B 1 114 ? -7.156 9.477 12.312 1 98.88 114 THR B O 1
ATOM 1793 N N . VAL B 1 115 ? -5.137 9.7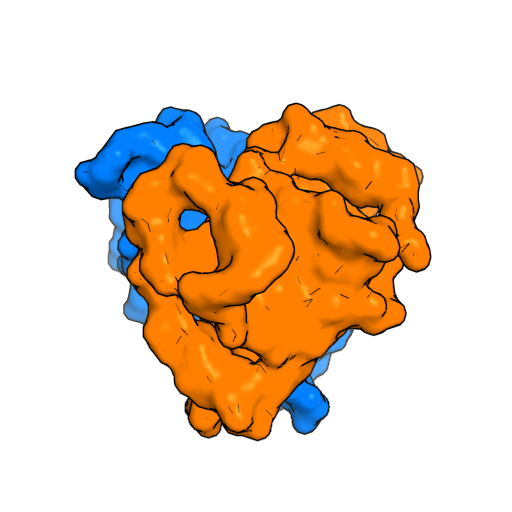42 13.359 1 98.81 115 VAL B N 1
ATOM 1794 C CA . VAL B 1 115 ? -4.906 8.328 13.617 1 98.81 115 VAL B CA 1
ATOM 1795 C C . VAL B 1 115 ? -5.84 7.844 14.727 1 98.81 115 VAL B C 1
ATOM 1797 O O . VAL B 1 115 ? -5.898 8.445 15.805 1 98.81 115 VAL B O 1
ATOM 1800 N N . VAL B 1 116 ? -6.562 6.824 14.406 1 98.38 116 VAL B N 1
ATOM 1801 C CA . VAL B 1 116 ? -7.379 6.141 15.398 1 98.38 116 VAL B CA 1
ATOM 1802 C C . VAL B 1 116 ? -6.625 4.934 15.945 1 98.38 116 VAL B C 1
ATOM 1804 O O . VAL B 1 116 ? -6.656 4.668 17.156 1 98.38 116 VAL B O 1
ATOM 1807 N N . SER B 1 117 ? -5.918 4.172 15.094 1 98.38 117 SER B N 1
ATOM 1808 C CA . SER B 1 117 ? -5.086 3.061 15.539 1 98.38 117 SER B CA 1
ATOM 1809 C C . SER B 1 117 ? -3.873 2.883 14.633 1 98.38 117 SER B C 1
ATOM 1811 O O . SER B 1 117 ? -3.914 3.244 13.453 1 98.38 117 SER B O 1
ATOM 1813 N N . ALA B 1 118 ? -2.863 2.387 15.188 1 98.44 118 ALA B N 1
ATOM 1814 C CA . ALA B 1 118 ? -1.626 2.008 14.508 1 98.44 118 ALA B CA 1
ATOM 1815 C C . ALA B 1 118 ? -1.176 0.611 14.93 1 98.44 118 ALA B C 1
ATOM 1817 O O . ALA B 1 118 ? -0.715 0.415 16.062 1 98.44 118 ALA B O 1
ATOM 1818 N N . GLU B 1 119 ? -1.304 -0.246 14 1 98 119 GLU B N 1
ATOM 1819 C CA . GLU B 1 119 ? -0.914 -1.625 14.281 1 98 119 GLU B CA 1
ATOM 1820 C C . GLU B 1 119 ? 0.391 -1.983 13.578 1 98 119 GLU B C 1
ATOM 1822 O O . GLU B 1 119 ? 0.491 -1.876 12.352 1 98 119 GLU B O 1
ATOM 1827 N N . GLN B 1 120 ? 1.362 -2.385 14.375 1 97.5 120 GLN B N 1
ATOM 1828 C CA . GLN B 1 120 ? 2.604 -2.846 13.766 1 97.5 120 GLN B CA 1
ATOM 1829 C C . GLN B 1 120 ? 2.402 -4.18 13.047 1 97.5 120 GLN B C 1
ATOM 1831 O O . GLN B 1 120 ? 1.779 -5.094 13.594 1 97.5 120 GLN B O 1
ATOM 1836 N N . THR B 1 121 ? 2.877 -4.188 11.797 1 94.62 121 THR B N 1
ATOM 1837 C CA . THR B 1 121 ? 2.734 -5.391 10.984 1 94.62 121 THR B CA 1
ATOM 1838 C C . THR B 1 121 ? 4.102 -5.957 10.609 1 94.62 121 THR B C 1
ATOM 1840 O O . THR B 1 121 ? 5.09 -5.223 10.562 1 94.62 121 THR B O 1
ATOM 1843 N N . LEU B 1 122 ? 4.172 -7.305 10.266 1 82.25 122 LEU B N 1
ATOM 1844 C CA . LEU B 1 122 ? 5.363 -8.023 9.828 1 82.25 122 LEU B CA 1
ATOM 1845 C C . LEU B 1 122 ? 6.445 -7.984 10.906 1 82.25 122 LEU B C 1
ATOM 1847 O O . LEU B 1 122 ? 6.578 -6.992 11.625 1 82.25 122 LEU B O 1
#

Secondary structure (DSSP, 8-state):
---HHHHHHHTS--EEEEEEEETTEEEEEEEEGGG-EEETTTEEEEEESS-HHHHHHHHH--EEEEEEEEEEEE-SSSEEEEEEEEEEEEEESSHHHHHTTTT-TT-SEEEEEEEEEEEEE-/---HHHHHHHTS--EEEEEEEETTEEEEEEEEGGG-EEETTTEEEEEESS-HHHHHHHHH--EEEEEEEEEEEE-SSSEEEEEEEEEEEEEESSHHHHHTTTT-TT-SEEEEEEEEEEEEE-

Nearest PDB structures (foldseek):
  1flm-assembly1_B  TM=9.968E-01  e=3.847E-23  Nitratidesulfovibrio vulgaris str. 'Miyazaki F'
  1wli-assembly1_B  TM=9.936E-01  e=2.903E-23  Nitratidesulfovibrio vulgaris str. 'Miyazaki F'
  3amf-assembly1_B  TM=1.000E+00  e=5.706E-23  Nitratidesulfovibrio vulgaris str. 'Miyazaki F'
  3vy2-assembly1_B  TM=9.966E-01  e=4.070E-23  Nitratidesulfovibrio vulgaris str. 'Miyazaki F'
  3a20-assembly1_B  TM=9.962E-01  e=8.000E-23  Nitratidesulfovibrio vulgaris str. 'Miyazaki F'

Solvent-accessible surface area (backbone atoms only — not comparable to full-atom values): 12788 Å² total; per-residue (Å²): 116,70,55,70,69,56,55,57,28,44,75,36,80,30,38,25,39,41,38,34,49,42,95,91,39,63,41,79,49,73,53,45,32,74,57,55,42,77,44,95,54,43,29,41,34,34,67,26,68,71,64,61,67,56,51,56,20,33,74,76,40,32,56,34,39,35,38,41,31,25,64,87,34,76,28,86,87,44,73,18,25,30,34,46,34,35,28,40,44,47,78,32,78,54,62,70,67,26,58,72,42,55,87,45,78,73,40,69,32,16,40,36,32,43,58,75,46,75,41,80,35,94,115,71,54,71,68,55,57,57,28,43,75,36,79,31,38,26,39,41,37,34,48,42,97,90,40,63,40,79,50,74,52,44,32,77,55,55,40,79,44,94,55,42,30,41,34,33,68,27,68,70,64,62,67,56,51,57,22,34,74,75,40,30,54,34,40,36,38,39,32,24,64,87,35,75,28,84,87,44,74,18,26,30,34,46,34,34,27,39,43,49,78,32,77,56,61,71,67,26,57,72,42,56,87,44,78,74,40,70,32,18,40,36,34,42,57,74,45,76,41,81,36,90

Foldseek 3Di:
DDDPLAVVFLVDKWKKWKWFAAPVGIDIDIDISPQWDDDPNFKIKGFALDCPRVQVRLVVPQKMWMKGKDQCGADPVGGMKMKIWIFGKDKAQDDPSVVVNVVPVSGRIMIMTGTPDIDMDD/DDDPLAVVFLVDKDKKWKWFAAPVGIDIDIDISPQWDDDPNFKIKGFALDCPRVQVRLVVPQKMWMKGKDQCGADPVGGMKMKIWIFGKDKAQDDDSVVVNVVPVSGRIMIMTGTPDIDMGD

Sequence (244 aa):
MLPGTFFEVLKNEGVVAIATQGEDGPHLVNTWNSYLKVLDGNRIVVPVGGMHKTEANVARDERVLMTLGSRKVAGRNGPGTGFLIRGSAAFRTDGPEFEAIARFKWARAALVITVVSAEQTLMLPGTFFEVLKNEGVVAIATQGEDGPHLVNTWNSYLKVLDGNRIVVPVGGMHKTEANVARDERVLMTLGSRKVAGRNGPGTGFLIRGSAAFRTDGPEFEAIARFKWARAALVITVVSAEQTL